Protein AF-0000000066282010 (afdb_homodimer)

Sequence (350 aa):
MRVPSIYNFPPFFTRQLNDNTWHSQKAAWQMWILLWCRENRQTSITINPELLESSLLHNSTIHRTLPLSVFREIVEDMVKQNLAEWTEKRNPKDVFWVYWRSISEWGNMILKWLSDMGREGSICTFYELQEQYKEVDCLDEVLLHKVLELLMKKGNIELMKGSSGKYSGFKVLKAMRVPSIYNFPPFFTRQLNDNTWHSQKAAWQMWILLWCRENRQTSITINPELLESSLLHNSTIHRTLPLSVFREIVEDMVKQNLAEWTEKRNPKDVFWVYWRSISEWGNMILKWLSDMGREGSICTFYELQEQYKEVDCLDEVLLHKVLELLMKKGNIELMKGSSGKYSGFKVLKA

Solvent-accessible surface area (backbone atoms only — not comparable to full-atom values): 19591 Å² total; per-residue (Å²): 133,90,74,60,70,38,76,60,33,66,70,72,49,47,88,52,82,50,65,70,47,28,52,37,49,41,53,52,49,50,53,48,50,36,51,52,26,54,78,66,54,44,38,62,50,65,71,50,79,70,45,52,74,31,75,86,36,21,37,76,91,75,70,45,54,44,51,67,72,59,50,48,54,45,49,53,51,32,34,76,69,66,41,27,42,66,73,51,91,58,85,83,70,40,40,30,37,45,44,68,59,48,56,66,56,54,35,52,50,50,52,50,49,39,57,75,69,63,40,65,65,35,77,46,38,56,66,56,48,34,70,73,41,65,89,52,52,53,50,50,71,68,58,43,49,53,25,50,48,53,36,30,75,71,62,45,33,43,81,31,64,42,97,85,68,44,75,46,29,31,34,31,44,73,129,133,92,74,61,69,38,75,60,33,64,70,72,49,46,88,54,83,50,65,71,47,29,52,36,48,42,52,52,50,50,52,46,52,37,49,53,24,54,77,67,52,44,39,63,50,64,70,51,81,71,43,52,74,31,76,86,36,22,37,76,90,76,69,44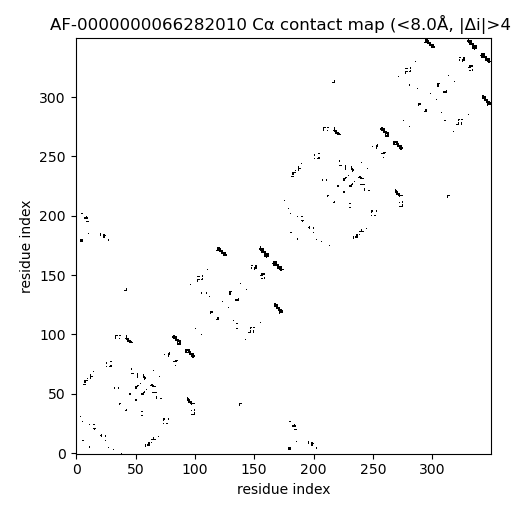,54,43,52,67,72,60,49,49,55,45,50,53,51,32,35,76,68,68,39,28,42,68,74,51,90,59,87,84,69,40,38,30,36,45,43,68,58,46,57,66,57,53,35,52,52,50,51,51,50,38,57,76,67,64,39,65,64,34,76,44,39,54,66,56,47,35,72,73,40,64,89,53,51,54,51,50,70,69,58,44,48,53,25,50,48,51,36,31,76,70,62,45,34,43,81,32,64,41,96,85,69,44,77,45,30,30,34,30,43,70,130

GO terms:
  GO:0000920 septum digestion after cytokinesis (P, IMP)
  GO:0005634 nucleus (C, HDA)
  GO:0005829 cytosol (C, HDA)
  GO:0043328 protein transport to vacuole involved in ubiquitin-dependent protein catabolic process via the multivesicular body sorting pathway (P, IMP)
  GO:0045324 late endosome to vacuole transport (P, IMP)

Foldseek 3Di:
DDDDPVLLPQCLQPQDPDPVVNVVSLVVLLVLVLVVCVVVVAFKDFQDPVVQVDVSAADPVNGGGRDSVSVVVSVVVCVVVVQKAQPDDDPPGGMITGPNDDLQRVLVVLLVVCVVVVQAQHKDWPVRSCVVPVSCVNDDPVSVVVSVVVCVVVPQWAFDADPVRHTGIIGGHDD/DDDDPVLLPQCLQPQDPDPVVNVVSLVVLLVLVLVVCVVVVAFKDFQDPVVQVDVSAADPVNGGGRDSVSVVVSVVVCVVVVQKAFPDDDPPGGMITGPNDDLQRVLVVLLVVCVVVVQAQHKDWPVRSCVVPVSCVNDDPVSVVVSVVVCVVVVQWAFDADPVRHTGIIGGHDD

Structure (mmCIF, N/CA/C/O backbone):
data_AF-0000000066282010-model_v1
#
loop_
_entity.id
_entity.type
_entity.pdbx_description
1 polymer 'Vacuolar protein-sorting-associated protein 25'
#
loop_
_atom_site.group_PDB
_atom_site.id
_atom_site.type_symbol
_atom_site.label_atom_id
_atom_site.label_alt_id
_atom_site.label_comp_id
_atom_site.label_asym_id
_atom_site.label_entity_id
_atom_site.label_seq_id
_atom_site.pdbx_PDB_ins_code
_atom_site.Cartn_x
_atom_site.Cartn_y
_atom_site.Cartn_z
_atom_site.occupancy
_atom_site.B_iso_or_equiv
_atom_site.auth_seq_id
_atom_site.auth_comp_id
_atom_site.auth_asym_id
_atom_site.auth_atom_id
_atom_site.pdbx_PDB_model_num
ATOM 1 N N . MET A 1 1 ? 5.125 -9.578 6.457 1 60.41 1 MET A N 1
ATOM 2 C CA . MET A 1 1 ? 4.629 -9.086 5.176 1 60.41 1 MET A CA 1
ATOM 3 C C . MET A 1 1 ? 3.783 -7.828 5.363 1 60.41 1 MET A C 1
ATOM 5 O O . MET A 1 1 ? 3.104 -7.68 6.383 1 60.41 1 MET A O 1
ATOM 9 N N . ARG A 1 2 ? 3.98 -6.781 4.465 1 79.31 2 ARG A N 1
ATOM 10 C CA . ARG A 1 2 ? 3.174 -5.57 4.586 1 79.31 2 ARG A CA 1
ATOM 11 C C . ARG A 1 2 ? 1.775 -5.785 4.016 1 79.31 2 ARG A C 1
ATOM 13 O O . ARG A 1 2 ? 1.622 -6.113 2.838 1 79.31 2 ARG A O 1
ATOM 20 N N . VAL A 1 3 ? 0.731 -5.887 4.793 1 90.25 3 VAL A N 1
ATOM 21 C CA . VAL A 1 3 ? -0.665 -6.113 4.434 1 90.25 3 VAL A CA 1
ATOM 22 C C . VAL A 1 3 ? -1.273 -4.824 3.887 1 90.25 3 VAL A C 1
ATOM 24 O O . VAL A 1 3 ? -1.156 -3.762 4.504 1 90.25 3 VAL A O 1
ATOM 27 N N . PRO A 1 4 ? -1.774 -4.969 2.697 1 93.06 4 PRO A N 1
ATOM 28 C CA . PRO A 1 4 ? -2.412 -3.768 2.156 1 93.06 4 PRO A CA 1
ATOM 29 C C . PRO A 1 4 ? -3.539 -3.248 3.045 1 93.06 4 PRO A C 1
ATOM 31 O O . PRO A 1 4 ? -4.23 -4.035 3.695 1 93.06 4 PRO A O 1
ATOM 34 N N . SER A 1 5 ? -3.734 -1.986 3 1 92.75 5 SER A N 1
ATOM 35 C CA . SER A 1 5 ? -4.711 -1.355 3.881 1 92.75 5 SER A CA 1
ATOM 36 C C . SER A 1 5 ? -6.121 -1.868 3.6 1 92.75 5 SER A C 1
ATOM 38 O O . SER A 1 5 ? -6.941 -1.972 4.512 1 92.75 5 SER A O 1
ATOM 40 N N . ILE A 1 6 ? -6.359 -2.146 2.371 1 96.62 6 ILE A N 1
ATOM 41 C CA . ILE A 1 6 ? -7.699 -2.574 1.973 1 96.62 6 ILE A CA 1
ATOM 42 C C . ILE A 1 6 ? -8.055 -3.877 2.684 1 96.62 6 ILE A C 1
ATOM 44 O O . ILE A 1 6 ? -9.234 -4.148 2.936 1 96.62 6 ILE A O 1
ATOM 48 N N . TYR A 1 7 ? -7.066 -4.691 3.049 1 96.56 7 TYR A N 1
ATOM 49 C CA . TYR A 1 7 ? -7.285 -5.961 3.732 1 96.56 7 TYR A CA 1
ATOM 50 C C . TYR A 1 7 ? -7.809 -5.734 5.145 1 96.56 7 TYR A C 1
ATOM 52 O O . TYR A 1 7 ? -8.352 -6.652 5.766 1 96.56 7 TYR A O 1
ATOM 60 N N . ASN A 1 8 ? -7.715 -4.531 5.66 1 95.06 8 ASN A N 1
ATOM 61 C CA . ASN A 1 8 ? -8.234 -4.191 6.98 1 95.06 8 ASN A CA 1
ATOM 62 C C . ASN A 1 8 ? -9.578 -3.475 6.883 1 95.06 8 ASN A C 1
ATOM 64 O O . ASN A 1 8 ? -10.047 -2.885 7.863 1 95.06 8 ASN A O 1
ATOM 68 N N . PHE A 1 9 ? -10.164 -3.488 5.734 1 97.5 9 PHE A N 1
ATOM 69 C CA . PHE A 1 9 ? -11.445 -2.844 5.484 1 97.5 9 PHE A CA 1
ATOM 70 C C . PHE A 1 9 ? -12.547 -3.883 5.297 1 97.5 9 PHE A C 1
ATOM 72 O O . PHE A 1 9 ? -12.664 -4.48 4.227 1 97.5 9 PHE A O 1
ATOM 79 N N . PRO A 1 10 ? -13.445 -4.074 6.242 1 97.56 10 PRO A N 1
ATOM 80 C CA . PRO A 1 10 ? -14.391 -5.195 6.316 1 97.56 10 PRO A CA 1
ATOM 81 C C . PRO A 1 10 ? -15.211 -5.355 5.039 1 97.56 10 PRO A C 1
ATOM 83 O O . PRO A 1 10 ? -15.398 -6.477 4.559 1 97.56 10 PRO A O 1
ATOM 86 N N . PRO A 1 11 ? -15.641 -4.301 4.395 1 97.44 11 PRO A N 1
ATOM 87 C CA . PRO A 1 11 ? -16.438 -4.477 3.178 1 97.44 11 PRO A CA 1
ATOM 88 C C . PRO A 1 11 ? -15.672 -5.199 2.072 1 97.44 11 PRO A C 1
ATOM 90 O O . PRO A 1 11 ? -16.281 -5.738 1.144 1 97.44 11 PRO A O 1
ATOM 93 N N . PHE A 1 12 ? -14.344 -5.211 2.174 1 98.25 12 PHE A N 1
ATOM 94 C CA . PHE A 1 12 ? -13.492 -5.871 1.195 1 98.25 12 PHE A CA 1
ATOM 95 C C . PHE A 1 12 ? -13.758 -7.371 1.162 1 98.25 12 PHE A C 1
ATOM 97 O O . PHE A 1 12 ? -13.484 -8.031 0.158 1 98.25 12 PHE A O 1
ATOM 104 N N . PHE A 1 13 ? -14.406 -7.938 2.205 1 98.38 13 PHE A N 1
ATOM 105 C CA . PHE A 1 13 ? -14.617 -9.375 2.348 1 98.38 13 PHE A CA 1
ATOM 106 C C . PHE A 1 13 ? -16.047 -9.75 1.953 1 98.38 13 PHE A C 1
ATOM 108 O O . PHE A 1 13 ? -16.438 -10.914 2.08 1 98.38 13 PHE A O 1
ATOM 115 N N . THR A 1 14 ? -16.766 -8.781 1.497 1 97.12 14 THR A N 1
ATOM 116 C CA . THR A 1 14 ? -18.125 -8.992 1.031 1 97.12 14 THR A CA 1
ATOM 117 C C . THR A 1 14 ? -18.219 -8.758 -0.473 1 97.12 14 THR A C 1
ATOM 119 O O . THR A 1 14 ? -17.828 -7.707 -0.972 1 97.12 14 THR A O 1
ATOM 122 N N . ARG A 1 15 ? -18.734 -9.719 -1.134 1 98.06 15 ARG A N 1
ATOM 123 C CA . ARG A 1 15 ? -18.891 -9.562 -2.576 1 98.06 15 ARG A CA 1
ATOM 124 C C . ARG A 1 15 ? -19.781 -8.375 -2.906 1 98.06 15 ARG A C 1
ATOM 126 O O . ARG A 1 15 ? -20.953 -8.344 -2.5 1 98.06 15 ARG A O 1
ATOM 133 N N . GLN A 1 16 ? -19.219 -7.52 -3.707 1 96.88 16 GLN A N 1
ATOM 134 C CA . GLN A 1 16 ? -19.969 -6.312 -4.039 1 96.88 16 GLN A CA 1
ATOM 135 C C . GLN A 1 16 ? -20.922 -6.555 -5.215 1 96.88 16 GLN A C 1
ATOM 137 O O . GLN A 1 16 ? -20.562 -7.242 -6.172 1 96.88 16 GLN A O 1
ATOM 142 N N . LEU A 1 17 ? -22.047 -5.973 -5.129 1 96.44 17 LEU A N 1
ATOM 143 C CA . LEU A 1 17 ? -23.094 -6.246 -6.109 1 96.44 17 LEU A CA 1
ATOM 144 C C . LEU A 1 17 ? -22.953 -5.324 -7.316 1 96.44 17 LEU A C 1
ATOM 146 O O . LEU A 1 17 ? -23.344 -5.695 -8.43 1 96.44 17 LEU A O 1
ATOM 150 N N . ASN A 1 18 ? -22.5 -4.086 -7.035 1 95.25 18 ASN A N 1
ATOM 151 C CA . ASN A 1 18 ? -22.234 -3.16 -8.133 1 95.25 18 ASN A CA 1
ATOM 152 C C . ASN A 1 18 ? -21.094 -3.635 -9.016 1 95.25 18 ASN A C 1
ATOM 154 O O . ASN A 1 18 ? -20 -3.936 -8.516 1 95.25 18 ASN A O 1
ATOM 158 N N . ASP A 1 19 ? -21.359 -3.699 -10.312 1 95.62 19 ASP A N 1
ATOM 159 C CA . ASP A 1 19 ? -20.391 -4.277 -11.234 1 95.62 19 ASP A CA 1
ATOM 160 C C . ASP A 1 19 ? -19.062 -3.523 -11.18 1 95.62 19 ASP A C 1
ATOM 162 O O . ASP A 1 19 ? -17.984 -4.137 -11.188 1 95.62 19 ASP A O 1
ATOM 166 N N . ASN A 1 20 ? -19.172 -2.285 -11.156 1 94.56 20 ASN A N 1
ATOM 167 C CA . ASN A 1 20 ? -17.953 -1.483 -11.109 1 94.56 20 ASN A CA 1
ATOM 168 C C . ASN A 1 20 ? -17.172 -1.716 -9.82 1 94.56 20 ASN A C 1
ATOM 170 O O . ASN A 1 20 ? -15.945 -1.84 -9.836 1 94.56 20 ASN A O 1
ATOM 174 N N . THR A 1 21 ? -17.859 -1.807 -8.711 1 96.12 21 THR A N 1
ATOM 175 C CA . THR A 1 21 ? -17.219 -2.064 -7.43 1 96.12 21 THR A CA 1
ATOM 176 C C . THR A 1 21 ? -16.641 -3.477 -7.383 1 96.12 21 THR A C 1
ATOM 178 O O . THR A 1 21 ? -15.555 -3.689 -6.852 1 96.12 21 THR A O 1
ATOM 181 N N . TRP A 1 22 ? -17.422 -4.379 -7.977 1 97.56 22 TRP A N 1
ATOM 182 C CA . TRP A 1 22 ? -16.953 -5.762 -8.031 1 97.56 22 TRP A CA 1
ATOM 183 C C . TRP A 1 22 ? -15.672 -5.875 -8.852 1 97.56 22 TRP A C 1
ATOM 185 O O . TRP A 1 22 ? -14.75 -6.602 -8.477 1 97.56 22 TRP A O 1
ATOM 195 N N . HIS A 1 23 ? -15.625 -5.176 -9.891 1 96.94 23 HIS A N 1
ATOM 196 C CA . HIS A 1 23 ? -14.414 -5.156 -10.703 1 96.94 23 HIS A CA 1
ATOM 197 C C . HIS A 1 23 ? -13.211 -4.664 -9.906 1 96.94 23 HIS A C 1
ATOM 199 O O . HIS A 1 23 ? -12.156 -5.301 -9.914 1 96.94 23 HIS A O 1
ATOM 205 N N . SER A 1 24 ? -13.391 -3.568 -9.164 1 96 24 SER A N 1
ATOM 206 C CA . SER A 1 24 ? -12.312 -3.023 -8.336 1 96 24 SER A CA 1
ATOM 207 C C . SER A 1 24 ? -11.945 -3.98 -7.211 1 96 24 SER A C 1
ATOM 209 O O . SER A 1 24 ? -10.766 -4.121 -6.871 1 96 24 SER A O 1
ATOM 211 N N . GLN A 1 25 ? -12.945 -4.586 -6.645 1 97.88 25 GLN A N 1
ATOM 212 C CA . GLN A 1 25 ? -12.727 -5.555 -5.578 1 97.88 25 GLN A CA 1
ATOM 213 C C . GLN A 1 25 ? -11.898 -6.738 -6.078 1 97.88 25 GLN A C 1
ATOM 215 O O . GLN A 1 25 ? -10.922 -7.133 -5.445 1 97.88 25 GLN A O 1
ATOM 220 N N . LYS A 1 26 ? -12.25 -7.27 -7.199 1 98.38 26 LYS A N 1
ATOM 221 C CA . LYS A 1 26 ? -11.516 -8.383 -7.781 1 98.38 26 LYS A CA 1
ATOM 222 C C . LYS A 1 26 ? -10.055 -8.016 -8.023 1 98.38 26 LYS A C 1
ATOM 224 O O . LYS A 1 26 ? -9.148 -8.773 -7.672 1 98.38 26 LYS A O 1
ATOM 229 N N . ALA A 1 27 ? -9.93 -6.883 -8.586 1 97.44 27 ALA A N 1
ATOM 230 C CA . ALA A 1 27 ? -8.578 -6.438 -8.891 1 97.44 27 ALA A CA 1
ATOM 231 C C . ALA A 1 27 ? -7.719 -6.359 -7.633 1 97.44 27 ALA A C 1
ATOM 233 O O . ALA A 1 27 ? -6.562 -6.785 -7.633 1 97.44 27 ALA A O 1
ATOM 234 N N . ALA A 1 28 ? -8.273 -5.832 -6.598 1 97.31 28 ALA A N 1
ATOM 235 C CA . ALA A 1 28 ? -7.543 -5.703 -5.336 1 97.31 28 ALA A CA 1
ATOM 236 C C . ALA A 1 28 ? -7.23 -7.074 -4.742 1 97.31 28 ALA A C 1
ATOM 238 O O . ALA A 1 28 ? -6.125 -7.305 -4.246 1 97.31 28 ALA A O 1
ATOM 239 N N . TRP A 1 29 ? -8.133 -7.992 -4.766 1 98.56 29 TRP A N 1
ATOM 240 C CA . TRP A 1 29 ? -7.914 -9.352 -4.273 1 98.56 29 TRP A CA 1
ATOM 241 C C . TRP A 1 29 ? -6.84 -10.055 -5.094 1 98.56 29 TRP A C 1
ATOM 243 O O . TRP A 1 29 ? -6.008 -10.789 -4.543 1 98.56 29 TRP A O 1
ATOM 253 N N . GLN A 1 30 ? -6.961 -9.852 -6.379 1 98.56 30 GLN A N 1
ATOM 254 C CA . GLN A 1 30 ? -5.953 -10.461 -7.238 1 98.56 30 GLN A CA 1
ATOM 255 C C . GLN A 1 30 ? -4.551 -9.992 -6.859 1 98.56 30 GLN A C 1
ATOM 257 O O . GLN A 1 30 ? -3.623 -10.797 -6.773 1 98.56 30 GLN A O 1
ATOM 262 N N . MET A 1 31 ? -4.445 -8.703 -6.633 1 97.44 31 MET A N 1
ATOM 263 C CA . MET A 1 31 ? -3.16 -8.156 -6.203 1 97.44 31 MET A CA 1
ATOM 264 C C . MET A 1 31 ? -2.721 -8.773 -4.883 1 97.44 31 MET A C 1
ATOM 266 O O . MET A 1 31 ? -1.557 -9.148 -4.723 1 97.44 31 MET A O 1
ATOM 270 N N . TRP A 1 32 ? -3.594 -8.898 -4.02 1 97.69 32 TRP A N 1
ATOM 271 C CA . TRP A 1 32 ? -3.299 -9.492 -2.723 1 97.69 32 TRP A CA 1
ATOM 272 C C . TRP A 1 32 ? -2.873 -10.953 -2.877 1 97.69 32 TRP A C 1
ATOM 274 O O . TRP A 1 32 ? -1.884 -11.383 -2.279 1 97.69 32 TRP A O 1
ATOM 284 N N . ILE A 1 33 ? -3.57 -11.719 -3.662 1 98.62 33 ILE A N 1
ATOM 285 C CA . ILE A 1 33 ? -3.277 -13.125 -3.885 1 98.62 33 ILE A CA 1
ATOM 286 C C . ILE A 1 33 ? -1.865 -13.281 -4.445 1 98.62 33 ILE A C 1
ATOM 288 O O . ILE A 1 33 ? -1.082 -14.094 -3.963 1 98.62 33 ILE A O 1
ATOM 292 N N . LEU A 1 34 ? -1.573 -12.469 -5.434 1 98.25 34 LEU A N 1
ATOM 293 C CA . LEU A 1 34 ? -0.249 -12.531 -6.043 1 98.25 34 LEU A CA 1
ATOM 294 C C . LEU A 1 34 ? 0.834 -12.188 -5.023 1 98.25 34 LEU A C 1
ATOM 296 O O . LEU A 1 34 ? 1.84 -12.891 -4.922 1 98.25 34 LEU A O 1
ATOM 300 N N . LEU A 1 35 ? 0.604 -11.156 -4.281 1 97.44 35 LEU A N 1
ATOM 301 C CA . LEU A 1 35 ? 1.574 -10.711 -3.285 1 97.44 35 LEU A CA 1
ATOM 302 C C . LEU A 1 35 ? 1.761 -11.773 -2.203 1 97.44 35 LEU A C 1
ATOM 304 O O . LEU A 1 35 ? 2.893 -12.109 -1.85 1 97.44 35 LEU A O 1
ATOM 308 N N . TRP A 1 36 ? 0.683 -12.25 -1.688 1 98 36 TRP A N 1
ATOM 309 C CA . TRP A 1 36 ? 0.706 -13.25 -0.626 1 98 36 TRP A CA 1
ATOM 310 C C . TRP A 1 36 ? 1.452 -14.5 -1.072 1 98 36 TRP A C 1
ATOM 312 O O . TRP A 1 36 ? 2.299 -15.023 -0.34 1 98 36 TRP A O 1
ATOM 322 N N . CYS A 1 37 ? 1.138 -14.953 -2.24 1 98.38 37 CYS A N 1
ATOM 323 C CA . CYS A 1 37 ? 1.781 -16.156 -2.758 1 98.38 37 CYS A CA 1
ATOM 324 C C . CYS A 1 37 ? 3.275 -15.93 -2.957 1 98.38 37 CYS A C 1
ATOM 326 O O . CYS A 1 37 ? 4.082 -16.812 -2.674 1 98.38 37 CYS A O 1
ATOM 328 N N . ARG A 1 38 ? 3.57 -14.82 -3.461 1 97.69 38 ARG A N 1
ATOM 329 C CA . ARG A 1 38 ? 4.984 -14.508 -3.658 1 97.69 38 ARG A CA 1
ATOM 330 C C . ARG A 1 38 ? 5.734 -14.516 -2.33 1 97.69 38 ARG A C 1
ATOM 332 O O . ARG A 1 38 ? 6.785 -15.148 -2.207 1 97.69 38 ARG A O 1
ATOM 339 N N . GLU A 1 39 ? 5.195 -13.875 -1.373 1 97.12 39 GLU A N 1
ATOM 340 C CA . GLU A 1 39 ? 5.848 -13.742 -0.073 1 97.12 39 GLU A CA 1
ATOM 341 C C . GLU A 1 39 ? 5.953 -15.094 0.627 1 97.12 39 GLU A C 1
ATOM 343 O O . GLU A 1 39 ? 6.902 -15.344 1.373 1 97.12 39 GLU A O 1
ATOM 348 N N . ASN A 1 40 ? 5.004 -15.93 0.366 1 97.19 40 ASN A N 1
ATOM 349 C CA . ASN A 1 40 ? 5.008 -17.25 0.985 1 97.19 40 ASN A CA 1
ATOM 350 C C . ASN A 1 40 ? 5.609 -18.312 0.058 1 97.19 40 ASN A C 1
ATOM 352 O O . ASN A 1 40 ? 5.598 -19.5 0.375 1 97.19 40 ASN A O 1
ATOM 356 N N . ARG A 1 41 ? 6.012 -17.875 -1.11 1 97.25 41 ARG A N 1
ATOM 357 C CA . ARG A 1 41 ? 6.609 -18.734 -2.131 1 97.25 41 ARG A CA 1
ATOM 358 C C . ARG A 1 41 ? 5.684 -19.891 -2.484 1 97.25 41 ARG A C 1
ATOM 360 O O . ARG A 1 41 ? 6.113 -21.047 -2.518 1 97.25 41 ARG A O 1
ATOM 367 N N . GLN A 1 42 ? 4.441 -19.547 -2.645 1 97.62 42 GLN A N 1
ATOM 368 C CA . GLN A 1 42 ? 3.443 -20.531 -3.053 1 97.62 42 GLN A CA 1
ATOM 369 C C . GLN A 1 42 ? 3.113 -20.406 -4.535 1 97.62 42 GLN A C 1
ATOM 371 O O . GLN A 1 42 ? 2.727 -19.328 -4.996 1 97.62 42 GLN A O 1
ATOM 376 N N . THR A 1 43 ? 3.238 -21.516 -5.289 1 98.25 43 THR A N 1
ATOM 377 C CA . THR A 1 43 ? 2.965 -21.453 -6.719 1 98.25 43 THR A CA 1
ATOM 378 C C . THR A 1 43 ? 1.649 -22.141 -7.055 1 98.25 43 THR A C 1
ATOM 380 O O . THR A 1 43 ? 1.144 -22.031 -8.172 1 98.25 43 THR A O 1
ATOM 383 N N . SER A 1 44 ? 1.086 -22.859 -6.086 1 97.56 44 SER A N 1
ATOM 384 C CA . SER A 1 44 ? -0.206 -23.516 -6.254 1 97.56 44 SER A CA 1
ATOM 385 C C . SER A 1 44 ? -1.062 -23.375 -4.996 1 97.56 44 SER A C 1
ATOM 387 O O . SER A 1 44 ? -0.538 -23.359 -3.881 1 97.56 44 SER A O 1
ATOM 389 N N . ILE A 1 45 ? -2.34 -23.281 -5.207 1 97.94 45 ILE A N 1
ATOM 390 C CA . ILE A 1 45 ? -3.287 -23.203 -4.102 1 97.94 45 ILE A CA 1
ATOM 391 C C . ILE A 1 45 ? -4.414 -24.203 -4.316 1 97.94 45 ILE A C 1
ATOM 393 O O . ILE A 1 45 ? -4.906 -24.375 -5.434 1 97.94 45 ILE A O 1
ATOM 397 N N . THR A 1 46 ? -4.77 -24.891 -3.277 1 97 46 THR A N 1
ATOM 398 C CA . THR A 1 46 ? -5.934 -25.781 -3.271 1 97 46 THR A CA 1
ATOM 399 C C . THR A 1 46 ? -7.117 -25.094 -2.586 1 97 46 THR A C 1
ATOM 401 O O . THR A 1 46 ? -7.012 -24.656 -1.438 1 97 46 THR A O 1
ATOM 404 N N . ILE A 1 47 ? -8.234 -25.047 -3.352 1 97.5 47 ILE A N 1
ATOM 405 C CA . ILE A 1 47 ? -9.438 -24.453 -2.779 1 97.5 47 ILE A CA 1
ATOM 406 C C . ILE A 1 47 ? -10.18 -25.516 -1.956 1 97.5 47 ILE A C 1
ATOM 408 O O . ILE A 1 47 ? -10.883 -26.359 -2.51 1 97.5 47 ILE A O 1
ATOM 412 N N . ASN A 1 48 ? -10.047 -25.422 -0.653 1 96.62 48 ASN A N 1
ATOM 413 C CA . ASN A 1 48 ? -10.695 -26.312 0.297 1 96.62 48 ASN A CA 1
ATOM 414 C C . ASN A 1 48 ? -10.984 -25.609 1.621 1 96.62 48 ASN A C 1
ATOM 416 O O . ASN A 1 48 ? -10.609 -24.453 1.814 1 96.62 48 ASN A O 1
ATOM 420 N N . PRO A 1 49 ? -11.703 -26.172 2.525 1 97.19 49 PRO A N 1
ATOM 421 C CA . PRO A 1 49 ? -12.109 -25.516 3.777 1 97.19 49 PRO A CA 1
ATOM 422 C C . PRO A 1 49 ? -10.922 -25.062 4.617 1 97.19 49 PRO A C 1
ATOM 424 O O . PRO A 1 49 ? -11.023 -24.062 5.348 1 97.19 49 PRO A O 1
ATOM 427 N N . GLU A 1 50 ? -9.789 -25.672 4.496 1 97.19 50 GLU A N 1
ATOM 428 C CA . GLU A 1 50 ? -8.602 -25.297 5.258 1 97.19 50 GLU A CA 1
ATOM 429 C C . GLU A 1 50 ? -8.102 -23.906 4.852 1 97.19 50 GLU A C 1
ATOM 431 O O . GLU A 1 50 ? -7.484 -23.203 5.652 1 97.19 50 GLU A O 1
ATOM 436 N N . LEU A 1 51 ? -8.383 -23.562 3.658 1 97.81 51 LEU A N 1
ATOM 437 C CA . LEU A 1 51 ? -7.961 -22.281 3.125 1 97.81 51 LEU A CA 1
ATOM 438 C C . LEU A 1 51 ? -8.625 -21.125 3.885 1 97.81 51 LEU A C 1
ATOM 440 O O . LEU A 1 51 ? -8.047 -20.047 4.012 1 97.81 51 LEU A O 1
ATOM 444 N N . LEU A 1 52 ? -9.789 -21.391 4.438 1 98.06 52 LEU A N 1
ATOM 445 C CA . LEU A 1 52 ? -10.562 -20.375 5.148 1 98.06 52 LEU A CA 1
ATOM 446 C C . LEU A 1 52 ? -9.844 -19.938 6.414 1 98.06 52 LEU A C 1
ATOM 448 O O . LEU A 1 52 ? -10.133 -18.859 6.953 1 98.06 52 LEU A O 1
ATOM 452 N N . GLU A 1 53 ? -8.906 -20.734 6.844 1 96.81 53 GLU A N 1
ATOM 453 C CA . GLU A 1 53 ? -8.18 -20.422 8.07 1 96.81 53 GLU A CA 1
ATOM 454 C C . GLU A 1 53 ? -6.836 -19.766 7.766 1 96.81 53 GLU A C 1
ATOM 456 O O . GLU A 1 53 ? -6.145 -19.312 8.68 1 96.81 53 GLU A O 1
ATOM 461 N N . SER A 1 54 ? -6.496 -19.703 6.496 1 97.69 54 SER A N 1
ATOM 462 C CA . SER A 1 54 ? -5.223 -19.109 6.113 1 97.69 54 SER A CA 1
ATOM 463 C C . SER A 1 54 ? -5.285 -17.594 6.156 1 97.69 54 SER A C 1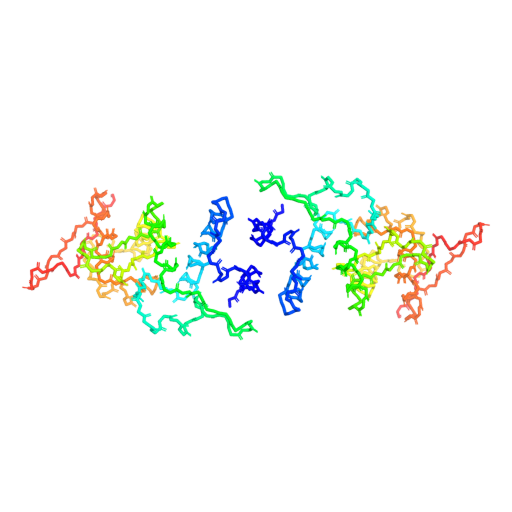
ATOM 465 O O . SER A 1 54 ? -6.367 -17.016 6.059 1 97.69 54 SER A O 1
ATOM 467 N N . SER A 1 55 ? -4.121 -16.922 6.266 1 97.62 55 SER A N 1
ATOM 468 C CA . SER A 1 55 ? -4.047 -15.469 6.266 1 97.62 55 SER A CA 1
ATOM 469 C C . SER A 1 55 ? -4.363 -14.898 4.891 1 97.62 55 SER A C 1
ATOM 471 O O . SER A 1 55 ? -4.543 -13.688 4.738 1 97.62 55 SER A O 1
ATOM 473 N N . LEU A 1 56 ? -4.445 -15.773 3.934 1 98.12 56 LEU A N 1
ATOM 474 C CA . LEU A 1 56 ? -4.816 -15.32 2.598 1 98.12 56 LEU A CA 1
ATOM 475 C C . LEU A 1 56 ? -6.266 -14.852 2.568 1 98.12 56 LEU A C 1
ATOM 477 O O . LEU A 1 56 ? -6.562 -13.773 2.045 1 98.12 56 LEU A O 1
ATOM 481 N N . LEU A 1 57 ? -7.137 -15.641 3.238 1 98.69 57 LEU A N 1
ATOM 482 C CA . LEU A 1 57 ? -8.562 -15.359 3.125 1 98.69 57 LEU A CA 1
ATOM 483 C C . LEU A 1 57 ? -9.117 -14.836 4.445 1 98.69 57 LEU A C 1
ATOM 485 O O . LEU A 1 57 ? -10.203 -14.258 4.48 1 98.69 57 LEU A O 1
ATOM 489 N N . HIS A 1 58 ? -8.375 -15.133 5.516 1 98.38 58 HIS A N 1
ATOM 490 C CA . HIS A 1 58 ? -8.859 -14.766 6.844 1 98.38 58 HIS A CA 1
ATOM 491 C C . HIS A 1 58 ? -7.992 -13.68 7.465 1 98.38 58 HIS A C 1
ATOM 493 O O . HIS A 1 58 ? -6.781 -13.852 7.617 1 98.38 58 HIS A O 1
ATOM 499 N N . ASN A 1 59 ? -8.633 -12.57 7.75 1 97.31 59 ASN A N 1
ATOM 500 C CA . ASN A 1 59 ? -7.973 -11.508 8.508 1 97.31 59 ASN A CA 1
ATOM 501 C C . ASN A 1 59 ? -8.367 -11.547 9.977 1 97.31 59 ASN A C 1
ATOM 503 O O . ASN A 1 59 ? -9.477 -11.148 10.336 1 97.31 59 ASN A O 1
ATOM 507 N N . SER A 1 60 ? -7.5 -11.961 10.797 1 95.75 60 SER A N 1
ATOM 508 C CA . SER A 1 60 ? -7.785 -12.148 12.219 1 95.75 60 SER A CA 1
ATOM 509 C C . SER A 1 60 ? -7.918 -10.812 12.938 1 95.75 60 SER A C 1
ATOM 511 O O . SER A 1 60 ? -8.578 -10.719 13.977 1 95.75 60 SER A O 1
ATOM 513 N N . THR A 1 61 ? -7.281 -9.789 12.406 1 93.56 61 THR A N 1
ATOM 514 C CA . THR A 1 61 ? -7.32 -8.469 13.023 1 93.56 61 THR A CA 1
ATOM 515 C C . THR A 1 61 ? -8.742 -7.914 13.023 1 93.56 61 THR A C 1
ATOM 517 O O . THR A 1 61 ? -9.195 -7.363 14.031 1 93.56 61 THR A O 1
ATOM 520 N N . ILE A 1 62 ? -9.438 -8.133 11.883 1 95.31 62 ILE A N 1
ATOM 521 C CA . ILE A 1 62 ? -10.773 -7.566 11.766 1 95.31 62 ILE A CA 1
ATOM 522 C C . ILE A 1 62 ? -11.805 -8.695 11.781 1 95.31 62 ILE A C 1
ATOM 524 O O . ILE A 1 62 ? -13.008 -8.445 11.617 1 95.31 62 ILE A O 1
ATOM 528 N N . HIS A 1 63 ? -11.383 -9.922 11.953 1 95.81 63 HIS A N 1
ATOM 529 C CA . HIS A 1 63 ? -12.227 -11.102 12.086 1 95.81 63 HIS A CA 1
ATOM 530 C C . HIS A 1 63 ? -13.141 -11.273 10.875 1 95.81 63 HIS A C 1
ATOM 532 O O . HIS A 1 63 ? -14.352 -11.438 11.031 1 95.81 63 HIS A O 1
ATOM 538 N N . ARG A 1 64 ? -12.547 -11.164 9.719 1 97.56 64 ARG A N 1
ATOM 539 C CA . ARG A 1 64 ? -13.281 -11.359 8.477 1 97.56 64 ARG A CA 1
ATOM 540 C C . ARG A 1 64 ? -12.641 -12.461 7.633 1 97.56 64 ARG A C 1
ATOM 542 O O . ARG A 1 64 ? -11.422 -12.656 7.676 1 97.56 64 ARG A O 1
ATOM 549 N N . THR A 1 65 ? -13.508 -13.195 6.902 1 98.62 65 THR A N 1
ATOM 550 C CA . THR A 1 65 ? -13.062 -14.258 6.008 1 98.62 65 THR A CA 1
ATOM 551 C C . THR A 1 65 ? -13.797 -14.18 4.672 1 98.62 65 THR A C 1
ATOM 553 O O . THR A 1 65 ? -15.016 -14.016 4.641 1 98.62 65 THR A O 1
ATOM 556 N N . LEU A 1 66 ? -13.047 -14.203 3.617 1 98.75 66 LEU A N 1
ATOM 557 C CA . LEU A 1 66 ? -13.664 -14.25 2.297 1 98.75 66 LEU A CA 1
ATOM 558 C C . LEU A 1 66 ? -14.266 -15.625 2.027 1 98.75 66 LEU A C 1
ATOM 560 O O . LEU A 1 66 ? -13.586 -16.641 2.162 1 98.75 66 LEU A O 1
ATOM 564 N N . PRO A 1 67 ? -15.5 -15.742 1.654 1 98.62 67 PRO A N 1
ATOM 565 C CA . PRO A 1 67 ? -16.094 -17.047 1.342 1 98.62 67 PRO A CA 1
ATOM 566 C C . PRO A 1 67 ? -15.422 -17.734 0.151 1 98.62 67 PRO A C 1
ATOM 568 O O . PRO A 1 67 ? -15.008 -17.062 -0.8 1 98.62 67 PRO A O 1
ATOM 571 N N . LEU A 1 68 ? -15.422 -19.078 0.149 1 98.12 68 LEU A N 1
ATOM 572 C CA . LEU A 1 68 ? -14.766 -19.844 -0.907 1 98.12 68 LEU A CA 1
ATOM 573 C C . LEU A 1 68 ? -15.445 -19.609 -2.252 1 98.12 68 LEU A C 1
ATOM 575 O O . LEU A 1 68 ? -14.781 -19.609 -3.293 1 98.12 68 LEU A O 1
ATOM 579 N N . SER A 1 69 ? -16.75 -19.453 -2.184 1 97.81 69 SER A N 1
ATOM 580 C CA . SER A 1 69 ? -17.484 -19.219 -3.424 1 97.81 69 SER A CA 1
ATOM 581 C C . SER A 1 69 ? -17.047 -17.922 -4.094 1 97.81 69 SER A C 1
ATOM 583 O O . SER A 1 69 ? -16.891 -17.875 -5.316 1 97.81 69 SER A O 1
ATOM 585 N N . VAL A 1 70 ? -16.828 -16.859 -3.352 1 98.56 70 VAL A N 1
ATOM 586 C CA . VAL A 1 70 ? -16.391 -15.57 -3.873 1 98.56 70 VAL A CA 1
ATOM 587 C C . VAL A 1 70 ? -14.938 -15.672 -4.336 1 98.56 70 VAL A C 1
ATOM 589 O O . VAL A 1 70 ? -14.586 -15.172 -5.406 1 98.56 70 VAL A O 1
ATOM 592 N N . PHE A 1 71 ? -14.148 -16.438 -3.555 1 98.69 71 PHE A N 1
ATOM 593 C CA . PHE A 1 71 ? -12.758 -16.672 -3.902 1 98.69 71 PHE A CA 1
ATOM 594 C C . PHE A 1 71 ? -12.641 -17.344 -5.266 1 98.69 71 PHE A C 1
ATOM 596 O O . PHE A 1 71 ? -11.82 -16.953 -6.094 1 98.69 71 PHE A O 1
ATOM 603 N N . ARG A 1 72 ? -13.461 -18.25 -5.48 1 97.88 72 ARG A N 1
ATOM 604 C CA . ARG A 1 72 ? -13.461 -18.969 -6.746 1 97.88 72 ARG A CA 1
ATOM 605 C C . ARG A 1 72 ? -13.758 -18.047 -7.914 1 97.88 72 ARG A C 1
ATOM 607 O O . ARG A 1 72 ? -13.164 -18.172 -8.984 1 97.88 72 ARG A O 1
ATOM 614 N N . GLU A 1 73 ? -14.695 -17.156 -7.711 1 98.19 73 GLU A N 1
ATOM 615 C CA . GLU A 1 73 ? -14.992 -16.172 -8.758 1 98.19 73 GLU A CA 1
ATOM 616 C C . GLU A 1 73 ? -13.773 -15.328 -9.086 1 98.19 73 GLU A C 1
ATOM 618 O O . GLU A 1 73 ? -13.516 -15.023 -10.25 1 98.19 73 GLU A O 1
ATOM 623 N N . ILE A 1 74 ? -13.047 -14.953 -8.086 1 98.75 74 ILE A N 1
ATOM 624 C CA . ILE A 1 74 ? -11.844 -14.141 -8.25 1 98.75 74 ILE A CA 1
ATOM 625 C C . ILE A 1 74 ? -10.789 -14.93 -9.008 1 98.75 74 ILE A C 1
ATOM 627 O O . ILE A 1 74 ? -10.172 -14.414 -9.945 1 98.75 74 ILE A O 1
ATOM 631 N N . VAL A 1 75 ? -10.656 -16.203 -8.68 1 98.5 75 VAL A N 1
ATOM 632 C CA . VAL A 1 75 ? -9.672 -17.062 -9.32 1 98.5 75 VAL A CA 1
ATOM 633 C C . VAL A 1 75 ? -10.039 -17.266 -10.789 1 98.5 75 VAL A C 1
ATOM 635 O O . VAL A 1 75 ? -9.172 -17.234 -11.664 1 98.5 75 VAL A O 1
ATOM 638 N N . GLU A 1 76 ? -11.305 -17.422 -11.062 1 97.88 76 GLU A N 1
ATOM 639 C CA . GLU A 1 76 ? -11.758 -17.547 -12.445 1 97.88 76 GLU A CA 1
ATOM 640 C C . GLU A 1 76 ? -11.344 -16.344 -13.273 1 97.88 76 GLU A C 1
ATOM 642 O O . GLU A 1 76 ? -10.891 -16.484 -14.414 1 97.88 76 GLU A O 1
ATOM 647 N N . ASP A 1 77 ? -11.492 -15.211 -12.703 1 98.56 77 ASP A N 1
ATOM 648 C CA . ASP A 1 77 ? -11.094 -13.984 -13.391 1 98.56 77 ASP A CA 1
ATOM 649 C C . ASP A 1 77 ? -9.578 -13.938 -13.594 1 98.56 77 ASP A C 1
ATOM 651 O O . ASP A 1 77 ? -9.102 -13.492 -14.641 1 98.56 77 ASP A O 1
ATOM 655 N N . MET A 1 78 ? -8.812 -14.352 -12.617 1 98.75 78 MET A N 1
ATOM 656 C CA . MET A 1 78 ? -7.355 -14.43 -12.734 1 98.75 78 MET A CA 1
ATOM 657 C C . MET A 1 78 ? -6.949 -15.336 -13.891 1 98.75 78 MET A C 1
ATOM 659 O O . MET A 1 78 ? -6.012 -15.023 -14.625 1 98.75 78 MET A O 1
ATOM 663 N N . VAL A 1 79 ? -7.641 -16.406 -14.023 1 98.19 79 VAL A N 1
ATOM 664 C CA . VAL A 1 79 ? -7.355 -17.359 -15.094 1 98.19 79 VAL A CA 1
ATOM 665 C C . VAL A 1 79 ? -7.613 -16.703 -16.453 1 98.19 79 VAL A C 1
ATOM 667 O O . VAL A 1 79 ? -6.797 -16.812 -17.359 1 98.19 79 VAL A O 1
ATOM 670 N N . LYS A 1 80 ? -8.703 -16 -16.547 1 98.19 80 LYS A N 1
ATOM 671 C CA . LYS A 1 80 ? -9.031 -15.297 -17.781 1 98.19 80 LYS A CA 1
ATOM 672 C C . LYS A 1 80 ? -7.953 -14.273 -18.125 1 98.19 80 LYS A C 1
ATOM 674 O O . LYS A 1 80 ? -7.691 -14.023 -19.297 1 98.19 80 LYS A O 1
ATOM 679 N N . GLN A 1 81 ? -7.301 -13.773 -17.109 1 98.19 81 GLN A N 1
ATOM 680 C CA . GLN A 1 81 ? -6.305 -12.727 -17.297 1 98.19 81 GLN A CA 1
ATOM 681 C C . GLN A 1 81 ? -4.898 -13.312 -17.391 1 98.19 81 GLN A C 1
ATOM 683 O O . GLN A 1 81 ? -3.91 -12.578 -17.406 1 98.19 81 GLN A O 1
ATOM 688 N N . ASN A 1 82 ? -4.77 -14.648 -17.328 1 97.88 82 ASN A N 1
ATOM 689 C CA . ASN A 1 82 ? -3.518 -15.391 -17.422 1 97.88 82 ASN A CA 1
ATOM 690 C C . ASN A 1 82 ? -2.627 -15.148 -16.203 1 97.88 82 ASN A C 1
ATOM 692 O O . ASN A 1 82 ? -1.4 -15.156 -16.312 1 97.88 82 ASN A O 1
ATOM 696 N N . LEU A 1 83 ? -3.27 -14.812 -15.078 1 98.5 83 LEU A N 1
ATOM 697 C CA . LEU A 1 83 ? -2.561 -14.664 -13.805 1 98.5 83 LEU A CA 1
ATOM 698 C C . LEU A 1 83 ? -2.551 -15.977 -13.031 1 98.5 83 LEU A C 1
ATOM 700 O O . LEU A 1 83 ? -1.829 -16.109 -12.039 1 98.5 83 LEU A O 1
ATOM 704 N N . ALA A 1 84 ? -3.344 -16.859 -13.461 1 98.44 84 ALA A N 1
ATOM 705 C CA . ALA A 1 84 ? -3.486 -18.188 -12.867 1 98.44 84 ALA A CA 1
ATOM 706 C C . ALA A 1 84 ? -3.91 -19.219 -13.914 1 98.44 84 ALA A C 1
ATOM 708 O O . ALA A 1 84 ? -4.246 -18.859 -15.047 1 98.44 84 ALA A O 1
ATOM 709 N N . GLU A 1 85 ? -3.812 -20.438 -13.531 1 97.88 85 GLU A N 1
ATOM 710 C CA . GLU A 1 85 ? -4.219 -21.531 -14.406 1 97.88 85 GLU A CA 1
ATOM 711 C C . GLU A 1 85 ? -4.691 -22.734 -13.602 1 97.88 85 GLU A C 1
ATOM 713 O O . GLU A 1 85 ? -3.988 -23.203 -12.703 1 97.88 85 GLU A O 1
ATOM 718 N N . TRP A 1 86 ? -5.891 -23.219 -13.961 1 97.44 86 TRP A N 1
ATOM 719 C CA . TRP A 1 86 ? -6.371 -24.438 -13.312 1 97.44 86 TRP A CA 1
ATOM 720 C C . TRP A 1 86 ? -5.492 -25.641 -13.672 1 97.44 86 TRP A C 1
ATOM 722 O O . TRP A 1 86 ? -5.117 -25.812 -14.836 1 97.44 86 TRP A O 1
ATOM 732 N N . THR A 1 87 ? -5.125 -26.406 -12.688 1 94.75 87 THR A N 1
ATOM 733 C CA . THR A 1 87 ? -4.27 -27.562 -12.93 1 94.75 87 THR A CA 1
ATOM 734 C C . THR A 1 87 ? -5.066 -28.719 -13.539 1 94.75 87 THR A C 1
ATOM 736 O O . THR A 1 87 ? -4.5 -29.609 -14.172 1 94.75 87 THR A O 1
ATOM 739 N N . GLU A 1 88 ? -6.312 -28.766 -13.234 1 86.31 88 GLU A N 1
ATOM 740 C CA . GLU A 1 88 ? -7.203 -29.812 -13.742 1 86.31 88 GLU A CA 1
ATOM 741 C C . GLU A 1 88 ? -8.117 -29.266 -14.836 1 86.31 88 GLU A C 1
ATOM 743 O O . GLU A 1 88 ? -8.469 -28.094 -14.836 1 86.31 88 GLU A O 1
ATOM 748 N N . LYS A 1 89 ? -8.383 -30.156 -15.82 1 77.81 89 LYS A N 1
ATOM 749 C CA . LYS A 1 89 ? -9.266 -29.781 -16.922 1 77.81 89 LYS A CA 1
ATOM 750 C C . LYS A 1 89 ? -10.727 -30 -16.562 1 77.81 89 LYS A C 1
ATOM 752 O O . LYS A 1 89 ? -11.617 -29.297 -17.031 1 77.81 89 LYS A O 1
ATOM 757 N N . ARG A 1 90 ? -10.93 -31.031 -15.781 1 77.94 90 ARG A N 1
ATOM 758 C CA . ARG A 1 90 ? -12.32 -31.375 -15.516 1 77.94 90 ARG A CA 1
ATOM 759 C C . ARG A 1 90 ? -12.797 -30.766 -14.203 1 77.94 90 ARG A C 1
ATOM 761 O O . ARG A 1 90 ? -12 -30.547 -13.289 1 77.94 90 ARG A O 1
ATOM 768 N N . ASN A 1 91 ? -14.102 -30.562 -14.031 1 73.62 91 ASN A N 1
ATOM 769 C CA . ASN A 1 91 ? -14.75 -30.016 -12.844 1 73.62 91 ASN A CA 1
ATOM 770 C C . ASN A 1 91 ? -14.953 -31.094 -11.781 1 73.62 91 ASN A C 1
ATOM 772 O O . ASN A 1 91 ? -15.086 -32.281 -12.102 1 73.62 91 ASN A O 1
ATOM 776 N N . PRO A 1 92 ? -14.781 -30.656 -10.383 1 77.19 92 PRO A N 1
ATOM 777 C CA . PRO A 1 92 ? -14.508 -29.312 -9.852 1 77.19 92 PRO A CA 1
ATOM 778 C C . PRO A 1 92 ? -13.016 -28.969 -9.867 1 77.19 92 PRO A C 1
ATOM 780 O O . PRO A 1 92 ? -12.18 -29.828 -9.594 1 77.19 92 PRO A O 1
ATOM 783 N N . LYS A 1 93 ? -12.781 -27.797 -10.352 1 89.94 93 LYS A N 1
ATOM 784 C CA . LYS A 1 93 ? -11.414 -27.281 -10.328 1 89.94 93 LYS A CA 1
ATOM 785 C C . LYS A 1 93 ? -11.086 -26.672 -8.969 1 89.94 93 LYS A C 1
ATOM 787 O O . LYS A 1 93 ? -11.648 -25.641 -8.594 1 89.94 93 LYS A O 1
ATOM 792 N N . ASP A 1 94 ? -10.164 -27.391 -8.242 1 94.88 94 ASP A N 1
ATOM 793 C CA . ASP A 1 94 ? -9.922 -26.953 -6.879 1 94.88 94 ASP A CA 1
ATOM 794 C C . ASP A 1 94 ? -8.453 -26.578 -6.676 1 94.88 94 ASP A C 1
ATOM 796 O O . ASP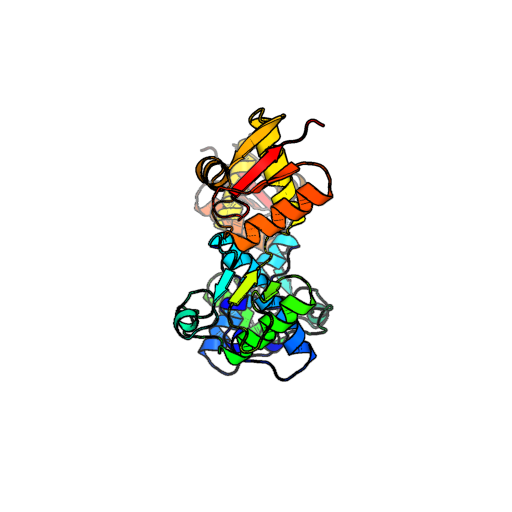 A 1 94 ? -8.062 -26.109 -5.605 1 94.88 94 ASP A O 1
ATOM 800 N N . VAL A 1 95 ? -7.664 -26.875 -7.711 1 96.81 95 VAL A N 1
ATOM 801 C CA . VAL A 1 95 ? -6.246 -26.531 -7.609 1 96.81 95 VAL A CA 1
ATOM 802 C C . VAL A 1 95 ? -5.848 -25.641 -8.781 1 96.81 95 VAL A C 1
ATOM 804 O O . VAL A 1 95 ? -6.254 -25.875 -9.922 1 96.81 95 VAL A O 1
ATOM 807 N N . PHE A 1 96 ? -5.152 -24.609 -8.461 1 98.06 96 PHE A N 1
ATOM 808 C CA . PHE A 1 96 ? -4.699 -23.734 -9.523 1 98.06 96 PHE A CA 1
ATOM 809 C C . PHE A 1 96 ? -3.277 -23.25 -9.266 1 98.06 96 PHE A C 1
ATOM 811 O O . PHE A 1 96 ? -2.838 -23.188 -8.117 1 98.06 96 PHE A O 1
ATOM 818 N N . TRP A 1 97 ? -2.5 -23.031 -10.367 1 98.25 97 TRP A N 1
ATOM 819 C CA . TRP A 1 97 ? -1.211 -22.344 -10.297 1 98.25 97 TRP A CA 1
ATOM 820 C C . TRP A 1 97 ? -1.395 -20.828 -10.25 1 98.25 97 TRP A C 1
ATOM 822 O O . TRP A 1 97 ? -2.283 -20.281 -10.914 1 98.25 97 TRP A O 1
ATOM 832 N N . VAL A 1 98 ? -0.643 -20.188 -9.484 1 98.69 98 VAL A N 1
ATOM 833 C CA . VAL A 1 98 ? -0.645 -18.734 -9.406 1 98.69 98 VAL A CA 1
ATOM 834 C C . VAL A 1 98 ? 0.641 -18.188 -10.023 1 98.69 98 VAL A C 1
ATOM 836 O O . VAL A 1 98 ? 1.741 -18.562 -9.617 1 98.69 98 VAL A O 1
ATOM 839 N N . TYR A 1 99 ? 0.499 -17.281 -10.969 1 98.5 99 TYR A N 1
ATOM 840 C CA . TYR A 1 99 ? 1.643 -16.797 -11.719 1 98.5 99 TYR A CA 1
ATOM 841 C C . TYR A 1 99 ? 2.117 -15.453 -11.172 1 98.5 99 TYR A C 1
ATOM 843 O O . TYR A 1 99 ? 2.121 -14.445 -11.883 1 98.5 99 TYR A O 1
ATOM 851 N N . TRP A 1 100 ? 2.549 -15.508 -9.891 1 98.31 100 TRP A N 1
ATOM 852 C CA . TRP A 1 100 ? 3.217 -14.32 -9.359 1 98.31 100 TRP A CA 1
ATOM 853 C C . TRP A 1 100 ? 4.559 -14.102 -10.047 1 98.31 100 TRP A C 1
ATOM 855 O O . TRP A 1 100 ? 5.133 -13.008 -9.969 1 98.31 100 TRP A O 1
ATOM 865 N N . ARG A 1 101 ? 5.008 -15.109 -10.75 1 98.06 101 ARG A N 1
ATOM 866 C CA . ARG A 1 101 ? 6.051 -15.07 -11.773 1 98.06 101 ARG A CA 1
ATOM 867 C C . ARG A 1 101 ? 5.629 -15.859 -13.008 1 98.06 101 ARG A C 1
ATOM 869 O O . ARG A 1 101 ? 5.062 -16.953 -12.898 1 98.06 101 ARG A O 1
ATOM 876 N N . SER A 1 102 ? 5.887 -15.32 -14.125 1 97.69 102 SER A N 1
ATOM 877 C CA . SER A 1 102 ? 5.473 -15.992 -15.352 1 97.69 102 SER A CA 1
ATOM 878 C C . SER A 1 102 ? 6.363 -17.188 -15.656 1 97.69 102 SER A C 1
ATOM 880 O O . SER A 1 102 ? 7.48 -17.281 -15.141 1 97.69 102 SER A O 1
ATOM 882 N N . ILE A 1 103 ? 5.84 -17.984 -16.562 1 98 103 ILE A N 1
ATOM 883 C CA . ILE A 1 103 ? 6.602 -19.141 -17.016 1 98 103 ILE A CA 1
ATOM 884 C C . ILE A 1 103 ? 7.91 -18.688 -17.656 1 98 103 ILE A C 1
ATOM 886 O O . ILE A 1 103 ? 8.969 -19.25 -17.391 1 98 103 ILE A O 1
ATOM 890 N N . SER A 1 104 ? 7.836 -17.672 -18.406 1 98.06 104 SER A N 1
ATOM 891 C CA . SER A 1 104 ? 9.016 -17.141 -19.078 1 98.06 104 SER A CA 1
ATOM 892 C C . SER A 1 104 ? 10.031 -16.594 -18.094 1 98.06 104 SER A C 1
ATOM 894 O O . SER A 1 104 ? 11.234 -16.812 -18.234 1 98.06 104 SER A O 1
ATOM 896 N N . GLU A 1 105 ? 9.586 -15.938 -17.078 1 98.44 105 GLU A N 1
ATOM 897 C CA . GLU A 1 105 ? 10.484 -15.391 -16.062 1 98.44 105 GLU A CA 1
ATOM 898 C C . GLU A 1 105 ? 11.195 -16.5 -15.305 1 98.44 105 GLU A C 1
ATOM 900 O O . GLU A 1 105 ? 12.406 -16.438 -15.086 1 98.44 105 GLU A O 1
ATOM 905 N N . TRP A 1 106 ? 10.453 -17.484 -14.938 1 98.44 106 TRP A N 1
ATOM 906 C CA . TRP A 1 106 ? 11.055 -18.656 -14.305 1 98.44 106 TRP A CA 1
ATOM 907 C C . TRP A 1 106 ? 12.125 -19.266 -15.203 1 98.44 106 TRP A C 1
ATOM 909 O O . TRP A 1 106 ? 13.211 -19.609 -14.734 1 98.44 106 TRP A O 1
ATOM 919 N N . GLY A 1 107 ? 11.766 -19.391 -16.438 1 98.38 107 GLY A N 1
ATOM 920 C CA . GLY A 1 107 ? 12.711 -19.938 -17.391 1 98.38 107 GLY A CA 1
ATOM 921 C C . GLY A 1 107 ? 13.992 -19.141 -17.5 1 98.38 107 GLY A C 1
ATOM 922 O O . GLY A 1 107 ? 15.086 -19.719 -17.469 1 98.38 107 GLY A O 1
ATOM 923 N N . ASN A 1 108 ? 13.828 -17.875 -17.578 1 98.19 108 ASN A N 1
ATOM 924 C CA . ASN A 1 108 ? 14.992 -17 -17.672 1 98.19 108 ASN A CA 1
ATOM 925 C C . ASN A 1 108 ? 15.875 -17.109 -16.438 1 98.19 108 ASN A C 1
ATOM 927 O O . ASN A 1 108 ? 17.109 -17.078 -16.547 1 98.19 108 ASN A O 1
ATOM 931 N N . MET A 1 109 ? 15.32 -17.266 -15.336 1 98.25 109 MET A N 1
ATOM 932 C CA . MET A 1 109 ? 16.078 -17.422 -14.094 1 98.25 109 MET A CA 1
ATOM 933 C C . MET A 1 109 ? 16.875 -18.719 -14.094 1 98.25 109 MET A C 1
ATOM 935 O O . MET A 1 109 ? 18.031 -18.734 -13.703 1 98.25 109 MET A O 1
ATOM 939 N N . ILE A 1 110 ? 16.234 -19.719 -14.555 1 98.19 110 ILE A N 1
ATOM 940 C CA . ILE A 1 110 ? 16.891 -21.016 -14.602 1 98.19 110 ILE A CA 1
ATOM 941 C C . ILE A 1 110 ? 18.062 -20.969 -15.578 1 98.19 110 ILE A C 1
ATOM 943 O O . ILE A 1 110 ? 19.172 -21.422 -15.266 1 98.19 110 ILE A O 1
ATOM 947 N N . LEU A 1 111 ? 17.828 -20.359 -16.703 1 97.38 111 LEU A N 1
ATOM 948 C CA . LEU A 1 111 ? 18.875 -20.266 -17.703 1 97.38 111 LEU A CA 1
ATOM 949 C C . LEU A 1 111 ? 20.078 -19.469 -17.172 1 97.38 111 LEU A C 1
ATOM 951 O O . LEU A 1 111 ? 21.219 -19.859 -17.375 1 97.38 111 LEU A O 1
ATOM 955 N N . LYS A 1 112 ? 19.75 -18.406 -16.516 1 97.81 112 LYS A N 1
ATOM 956 C CA . LYS A 1 112 ? 20.812 -17.594 -15.938 1 97.81 112 LYS A CA 1
ATOM 957 C C . LYS A 1 112 ? 21.609 -18.375 -14.898 1 97.81 112 LYS A C 1
ATOM 959 O O . LYS A 1 112 ? 22.844 -18.312 -14.883 1 97.81 112 LYS A O 1
ATOM 964 N N . TRP A 1 113 ? 20.922 -19.078 -14.117 1 97.94 113 TRP A N 1
ATOM 965 C CA . TRP A 1 113 ? 21.578 -19.875 -13.086 1 97.94 113 TRP A CA 1
ATOM 966 C C . TRP A 1 113 ? 22.469 -20.938 -13.719 1 97.94 113 TRP A C 1
ATOM 968 O O . TRP A 1 113 ? 23.625 -21.109 -13.305 1 97.94 113 TRP A O 1
ATOM 978 N N . LEU A 1 114 ? 21.984 -21.609 -14.719 1 97.12 114 LEU A N 1
ATOM 979 C CA . LEU A 1 114 ? 22.766 -22.625 -15.422 1 97.12 114 LEU A CA 1
ATOM 980 C C . LEU A 1 114 ? 24.031 -22.031 -16.016 1 97.12 114 LEU A C 1
ATOM 982 O O . LEU A 1 114 ? 25.109 -22.625 -15.906 1 97.12 114 LEU A O 1
ATOM 986 N N . SER A 1 115 ? 23.844 -20.875 -16.578 1 96.31 115 SER A N 1
ATOM 987 C CA . SER A 1 115 ? 24.984 -20.188 -17.172 1 96.31 115 SER A CA 1
ATOM 988 C C . SER A 1 115 ? 26 -19.781 -16.109 1 96.31 115 SER A C 1
ATOM 990 O O . SER A 1 115 ? 27.203 -20.016 -16.266 1 96.31 115 SER A O 1
ATOM 992 N N . ASP A 1 116 ? 25.516 -19.297 -15.016 1 96.94 116 ASP A N 1
ATOM 993 C CA . ASP A 1 116 ? 26.391 -18.859 -13.922 1 96.94 116 ASP A CA 1
ATOM 994 C C . ASP A 1 116 ? 27.156 -20.031 -13.32 1 96.94 116 ASP A C 1
ATOM 996 O O . ASP A 1 116 ? 28.297 -19.875 -12.875 1 96.94 116 ASP A O 1
ATOM 1000 N N . MET A 1 117 ? 26.594 -21.156 -13.383 1 95.62 117 MET A N 1
ATOM 1001 C CA . MET A 1 117 ? 27.188 -22.359 -12.805 1 95.62 117 MET A CA 1
ATOM 1002 C C . MET A 1 117 ? 28.078 -23.062 -13.82 1 95.62 117 MET A C 1
ATOM 1004 O O . MET A 1 117 ? 28.734 -24.062 -13.492 1 95.62 117 MET A O 1
ATOM 1008 N N . GLY A 1 118 ? 28.094 -22.578 -15.039 1 95.12 118 GLY A N 1
ATOM 1009 C CA . GLY A 1 118 ? 28.891 -23.219 -16.078 1 95.12 118 GLY A CA 1
ATOM 1010 C C . GLY A 1 118 ? 28.375 -24.594 -16.469 1 95.12 118 GLY A C 1
ATOM 1011 O O . GLY A 1 118 ? 29.156 -25.516 -16.688 1 95.12 118 GLY A O 1
ATOM 1012 N N . ARG A 1 119 ? 27.078 -24.75 -16.688 1 93.75 119 ARG A N 1
ATOM 1013 C CA . ARG A 1 119 ? 26.469 -26.062 -16.891 1 93.75 119 ARG A CA 1
ATOM 1014 C C . ARG A 1 119 ? 26.203 -26.312 -18.375 1 93.75 119 ARG A C 1
ATOM 1016 O O . ARG A 1 119 ? 25.469 -27.234 -18.719 1 93.75 119 ARG A O 1
ATOM 1023 N N . GLU A 1 120 ? 26.766 -25.484 -19.156 1 92.75 120 GLU A N 1
ATOM 1024 C CA . GLU A 1 120 ? 26.531 -25.672 -20.594 1 92.75 120 GLU A CA 1
ATOM 1025 C C . GLU A 1 120 ? 27 -27.047 -21.047 1 92.75 120 GLU A C 1
ATOM 1027 O O . GLU A 1 120 ? 28.109 -27.484 -20.703 1 92.75 120 GLU A O 1
ATOM 1032 N N . GLY A 1 121 ? 26.141 -27.703 -21.766 1 93.94 121 GLY A N 1
ATOM 1033 C CA . GLY A 1 121 ? 26.484 -29.016 -22.312 1 93.94 121 GLY A CA 1
ATOM 1034 C C . GLY A 1 121 ? 26.281 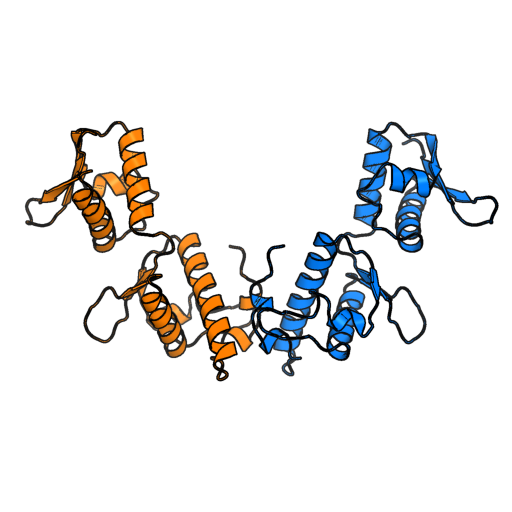-30.141 -21.328 1 93.94 121 GLY A C 1
ATOM 1035 O O . GLY A 1 121 ? 26.406 -31.312 -21.688 1 93.94 121 GLY A O 1
ATOM 1036 N N . SER A 1 122 ? 25.906 -29.859 -20.141 1 95.75 122 SER A N 1
ATOM 1037 C CA . SER A 1 122 ? 25.781 -30.875 -19.109 1 95.75 122 SER A CA 1
ATOM 1038 C C . SER A 1 122 ? 24.344 -31.328 -18.922 1 95.75 122 SER A C 1
ATOM 1040 O O . SER A 1 122 ? 23.422 -30.688 -19.438 1 95.75 122 SER A O 1
ATOM 1042 N N . ILE A 1 123 ? 24.281 -32.469 -18.297 1 95.75 123 ILE A N 1
ATOM 1043 C CA . ILE A 1 123 ? 22.953 -32.969 -17.922 1 95.75 123 ILE A CA 1
ATOM 1044 C C . ILE A 1 123 ? 22.625 -32.594 -16.484 1 95.75 123 ILE A C 1
ATOM 1046 O O . ILE A 1 123 ? 23.5 -32.625 -15.617 1 95.75 123 ILE A O 1
ATOM 1050 N N . CYS A 1 124 ? 21.422 -32.188 -16.281 1 96.19 124 CYS A N 1
ATOM 1051 C CA . CYS A 1 124 ? 20.922 -31.812 -14.961 1 96.19 124 CYS A CA 1
ATOM 1052 C C . CYS A 1 124 ? 19.562 -32.438 -14.688 1 96.19 124 CYS A C 1
ATOM 1054 O O . CYS A 1 124 ? 18.672 -32.406 -15.547 1 96.19 124 CYS A O 1
ATOM 1056 N N . THR A 1 125 ? 19.422 -33.125 -13.555 1 94.81 125 THR A N 1
ATOM 1057 C CA . THR A 1 125 ? 18.109 -33.656 -13.219 1 94.81 125 THR A CA 1
ATOM 1058 C C . THR A 1 125 ? 17.234 -32.594 -12.555 1 94.81 125 THR A C 1
ATOM 1060 O O . THR A 1 125 ? 17.75 -31.594 -12.062 1 94.81 125 THR A O 1
ATOM 1063 N N . PHE A 1 126 ? 15.914 -32.844 -12.57 1 95.62 126 PHE A N 1
ATOM 1064 C CA . PHE A 1 126 ? 14.992 -31.938 -11.898 1 95.62 126 PHE A CA 1
ATOM 1065 C C . PHE A 1 126 ? 15.359 -31.812 -10.422 1 95.62 126 PHE A C 1
ATOM 1067 O O . PHE A 1 126 ? 15.359 -30.703 -9.875 1 95.62 126 PHE A O 1
ATOM 1074 N N . TYR A 1 127 ? 15.734 -32.906 -9.844 1 94.56 127 TYR A N 1
ATOM 1075 C CA . TYR A 1 127 ? 16.094 -32.969 -8.43 1 94.56 127 TYR A CA 1
ATOM 1076 C C . TYR A 1 127 ? 17.344 -32.125 -8.148 1 94.56 127 TYR A C 1
ATOM 1078 O O . TYR A 1 127 ? 17.375 -31.328 -7.207 1 94.56 127 TYR A O 1
ATOM 1086 N N . GLU A 1 128 ? 18.344 -32.281 -8.969 1 95.69 128 GLU A N 1
ATOM 1087 C CA . GLU A 1 128 ? 19.594 -31.547 -8.812 1 95.69 128 GLU A CA 1
ATOM 1088 C C . GLU A 1 128 ? 19.344 -30.047 -8.922 1 95.69 128 GLU A C 1
ATOM 1090 O O . GLU A 1 128 ? 19.875 -29.266 -8.133 1 95.69 128 GLU A O 1
ATOM 1095 N N . LEU A 1 129 ? 18.609 -29.703 -9.883 1 97.38 129 LEU A N 1
ATOM 1096 C CA . LEU A 1 129 ? 18.281 -28.281 -10.086 1 97.38 129 LEU A CA 1
ATOM 1097 C C . LEU A 1 129 ? 17.641 -27.688 -8.836 1 97.38 129 LEU A C 1
ATOM 1099 O O . LEU A 1 129 ? 18.125 -26.688 -8.312 1 97.38 129 LEU A O 1
ATOM 1103 N N . GLN A 1 130 ? 16.609 -28.281 -8.289 1 96.94 130 GLN A N 1
ATOM 1104 C CA . GLN A 1 130 ? 15.852 -27.719 -7.18 1 96.94 130 GLN A CA 1
ATOM 1105 C C . GLN A 1 130 ? 16.625 -27.828 -5.871 1 96.94 130 GLN A C 1
ATOM 1107 O O . GLN A 1 130 ? 16.453 -27 -4.969 1 96.94 130 GLN A O 1
ATOM 1112 N N . GLU A 1 131 ? 17.562 -28.75 -5.789 1 96.62 131 GLU A N 1
ATOM 1113 C CA . GLU A 1 131 ? 18.422 -28.875 -4.613 1 96.62 131 GLU A CA 1
ATOM 1114 C C . GLU A 1 131 ? 19.469 -27.766 -4.578 1 96.62 131 GLU A C 1
ATOM 1116 O O . GLU A 1 131 ? 19.812 -27.266 -3.504 1 96.62 131 GLU A O 1
ATOM 1121 N N . GLN A 1 132 ? 19.938 -27.406 -5.715 1 96.88 132 GLN A N 1
ATOM 1122 C CA . GLN A 1 132 ? 21.047 -26.484 -5.777 1 96.88 132 GLN A CA 1
ATOM 1123 C C . GLN A 1 132 ? 20.562 -25.047 -5.988 1 96.88 132 GLN A C 1
ATOM 1125 O O . GLN A 1 132 ? 21.234 -24.094 -5.586 1 96.88 132 GLN A O 1
ATOM 1130 N N . TYR A 1 133 ? 19.453 -24.906 -6.668 1 97.31 133 TYR A N 1
ATOM 1131 C CA . TYR A 1 133 ? 18.875 -23.594 -6.93 1 97.31 133 TYR A CA 1
ATOM 1132 C C . TYR A 1 133 ? 17.562 -23.406 -6.176 1 97.31 133 TYR A C 1
ATOM 1134 O O . TYR A 1 133 ? 16.484 -23.484 -6.766 1 97.31 133 TYR A O 1
ATOM 1142 N N . LYS A 1 134 ? 17.672 -22.953 -4.973 1 96.94 134 LYS A N 1
ATOM 1143 C CA . LYS A 1 134 ? 16.562 -22.922 -4.023 1 96.94 134 LYS A CA 1
ATOM 1144 C C . LYS A 1 134 ? 15.484 -21.953 -4.469 1 96.94 134 LYS A C 1
ATOM 1146 O O . LYS A 1 134 ? 14.336 -22.062 -4.039 1 96.94 134 LYS A O 1
ATOM 1151 N N . GLU A 1 135 ? 15.789 -21.047 -5.398 1 97 135 GLU A N 1
ATOM 1152 C CA . GLU A 1 135 ? 14.82 -20.078 -5.871 1 97 135 GLU A CA 1
ATOM 1153 C C . GLU A 1 135 ? 13.656 -20.75 -6.59 1 97 135 GLU A C 1
ATOM 1155 O O . GLU A 1 135 ? 12.562 -20.203 -6.668 1 97 135 GLU A O 1
ATOM 1160 N N . VAL A 1 136 ? 13.93 -21.984 -7.051 1 98 136 VAL A N 1
ATOM 1161 C CA . VAL A 1 136 ? 12.891 -22.609 -7.863 1 98 136 VAL A CA 1
ATOM 1162 C C . VAL A 1 136 ? 12.336 -23.844 -7.141 1 98 136 VAL A C 1
ATOM 1164 O O . VAL A 1 136 ? 11.641 -24.656 -7.738 1 98 136 VAL A O 1
ATOM 1167 N N . ASP A 1 137 ? 12.602 -24.031 -5.93 1 97.12 137 ASP A N 1
ATOM 1168 C CA . ASP A 1 137 ? 12.164 -25.219 -5.219 1 97.12 137 ASP A CA 1
ATOM 1169 C C . ASP A 1 137 ? 10.672 -25.156 -4.902 1 97.12 137 ASP A C 1
ATOM 1171 O O . ASP A 1 137 ? 10.07 -26.156 -4.527 1 97.12 137 ASP A O 1
ATOM 1175 N N . CYS A 1 138 ? 10.055 -24 -5.039 1 97.69 138 CYS A N 1
ATOM 1176 C CA . CYS A 1 138 ? 8.625 -23.812 -4.809 1 97.69 138 CYS A CA 1
ATOM 1177 C C . CYS A 1 138 ? 7.816 -24.312 -6.004 1 97.69 138 CYS A C 1
ATOM 1179 O O . CYS A 1 138 ? 6.59 -24.406 -5.93 1 97.69 138 CYS A O 1
ATOM 1181 N N . LEU A 1 139 ? 8.461 -24.609 -7.133 1 97.69 139 LEU A N 1
ATOM 1182 C CA . LEU A 1 139 ? 7.773 -25.156 -8.297 1 97.69 139 LEU A CA 1
ATOM 1183 C C . LEU A 1 139 ? 7.516 -26.641 -8.141 1 97.69 139 LEU A C 1
ATOM 1185 O O . LEU A 1 139 ? 8.445 -27.422 -7.902 1 97.69 139 LEU A O 1
ATOM 1189 N N . ASP A 1 140 ? 6.242 -27 -8.242 1 93.75 140 ASP A N 1
ATOM 1190 C CA . ASP A 1 140 ? 6.008 -28.438 -8.234 1 93.75 140 ASP A CA 1
ATOM 1191 C C . ASP A 1 140 ? 6.48 -29.078 -9.539 1 93.75 140 ASP A C 1
ATOM 1193 O O . ASP A 1 140 ? 6.879 -28.375 -10.469 1 93.75 140 ASP A O 1
ATOM 1197 N N . GLU A 1 141 ? 6.441 -30.328 -9.594 1 91.31 141 GLU A N 1
ATOM 1198 C CA . GLU A 1 141 ? 7.016 -31.062 -10.719 1 91.31 141 GLU A CA 1
ATOM 1199 C C . GLU A 1 141 ? 6.336 -30.688 -12.031 1 91.31 141 GLU A C 1
ATOM 1201 O O . GLU A 1 141 ? 7 -30.5 -13.055 1 91.31 141 GLU A O 1
ATOM 1206 N N . VAL A 1 142 ? 5.082 -30.594 -11.969 1 93.88 142 VAL A N 1
ATOM 1207 C CA . VAL A 1 142 ? 4.32 -30.344 -13.188 1 93.88 142 VAL A CA 1
ATOM 1208 C C . VAL A 1 142 ? 4.605 -28.938 -13.688 1 93.88 142 VAL A C 1
ATOM 1210 O O . VAL A 1 142 ? 4.859 -28.734 -14.883 1 93.88 142 VAL A O 1
ATOM 1213 N N . LEU A 1 143 ? 4.59 -28 -12.805 1 96.62 143 LEU A N 1
ATOM 1214 C CA . LEU A 1 143 ? 4.863 -26.609 -13.188 1 96.62 143 LEU A CA 1
ATOM 1215 C C . LEU A 1 143 ? 6.305 -26.453 -13.648 1 96.62 143 LEU A C 1
ATOM 1217 O O . LEU A 1 143 ? 6.574 -25.734 -14.609 1 96.62 143 LEU A O 1
ATOM 1221 N N . LEU A 1 144 ? 7.234 -27.078 -12.977 1 97.12 144 LEU A N 1
ATOM 1222 C CA . LEU A 1 144 ? 8.625 -27.047 -13.406 1 97.12 144 LEU A CA 1
ATOM 1223 C C . LEU A 1 144 ? 8.766 -27.594 -14.828 1 97.12 144 LEU A C 1
ATOM 1225 O O . LEU A 1 144 ? 9.461 -27 -15.656 1 97.12 144 LEU A O 1
ATOM 1229 N N . HIS A 1 145 ? 8.125 -28.672 -15.055 1 95.75 145 HIS A N 1
ATOM 1230 C CA . HIS A 1 145 ? 8.156 -29.25 -16.391 1 95.75 145 HIS A CA 1
ATOM 1231 C C . HIS A 1 145 ? 7.648 -28.266 -17.438 1 95.75 145 HIS A C 1
ATOM 1233 O O . HIS A 1 145 ? 8.227 -28.141 -18.516 1 95.75 145 HIS A O 1
ATOM 1239 N N . LYS A 1 146 ? 6.652 -27.578 -17.094 1 96.5 146 LYS A N 1
ATOM 1240 C CA . LYS A 1 146 ? 6.09 -26.578 -18.016 1 96.5 146 LYS A CA 1
ATOM 1241 C C . LYS A 1 146 ? 7.113 -25.5 -18.344 1 96.5 146 LYS A C 1
ATOM 1243 O O . LYS A 1 146 ? 7.234 -25.078 -19.484 1 96.5 146 LYS A O 1
ATOM 1248 N N . VAL A 1 147 ? 7.777 -25.047 -17.328 1 98.19 147 VAL A N 1
ATOM 1249 C CA . VAL A 1 147 ? 8.805 -24.031 -17.516 1 98.19 147 VAL A CA 1
ATOM 1250 C C . VAL A 1 147 ? 9.914 -24.562 -18.422 1 98.19 147 VAL A C 1
ATOM 1252 O O . VAL A 1 147 ? 10.328 -23.891 -19.375 1 98.19 147 VAL A O 1
ATOM 1255 N N . LEU A 1 148 ? 10.297 -25.781 -18.172 1 98.06 148 LEU A N 1
ATOM 1256 C CA . LEU A 1 148 ? 11.398 -26.391 -18.922 1 98.06 148 LEU A CA 1
ATOM 1257 C C . LEU A 1 148 ? 10.977 -26.688 -20.359 1 98.06 148 LEU A C 1
ATOM 1259 O O . LEU A 1 148 ? 11.797 -26.625 -21.281 1 98.06 148 LEU A O 1
ATOM 1263 N N . GLU A 1 149 ? 9.75 -27.031 -20.531 1 97.75 149 GLU A N 1
ATOM 1264 C CA . GLU A 1 149 ? 9.234 -27.219 -21.891 1 97.75 149 GLU A CA 1
ATOM 1265 C C . GLU A 1 149 ? 9.383 -25.953 -22.719 1 97.75 149 GLU A C 1
ATOM 1267 O O . GLU A 1 149 ? 9.703 -26.016 -23.906 1 97.75 149 GLU A O 1
ATOM 1272 N N . LEU A 1 150 ? 9.109 -24.859 -22.125 1 97.88 150 LEU A N 1
ATOM 1273 C CA . LEU A 1 150 ? 9.289 -23.594 -22.812 1 97.88 150 LEU A CA 1
ATOM 1274 C C . LEU A 1 150 ? 10.742 -23.391 -23.234 1 97.88 150 LEU A C 1
ATOM 1276 O O . LEU A 1 150 ? 11.016 -22.969 -24.359 1 97.88 150 LEU A O 1
ATOM 1280 N N . LEU A 1 151 ? 11.617 -23.719 -22.344 1 97.88 151 LEU A N 1
ATOM 1281 C CA . LEU A 1 151 ? 13.039 -23.578 -22.641 1 97.88 151 LEU A CA 1
ATOM 1282 C C . LEU A 1 151 ? 13.453 -24.516 -23.766 1 97.88 151 LEU A C 1
ATOM 1284 O O . LEU A 1 151 ? 14.297 -24.172 -24.594 1 97.88 151 LEU A O 1
ATOM 1288 N N . MET A 1 152 ? 12.836 -25.672 -23.766 1 98.19 152 MET A N 1
ATOM 1289 C CA . MET A 1 152 ? 13.102 -26.625 -24.844 1 98.19 152 MET A CA 1
ATOM 1290 C C . MET A 1 152 ? 12.617 -26.078 -26.188 1 98.19 152 MET A C 1
ATOM 1292 O O . MET A 1 152 ? 13.344 -26.141 -27.172 1 98.19 152 MET A O 1
ATOM 1296 N N . LYS A 1 153 ? 11.477 -25.562 -26.172 1 97.88 153 LYS A N 1
ATOM 1297 C CA . LYS A 1 153 ? 10.906 -25 -27.391 1 97.88 153 LYS A CA 1
ATOM 1298 C C . LYS A 1 153 ? 11.758 -23.828 -27.906 1 97.88 153 LYS A C 1
ATOM 1300 O O . LYS A 1 153 ? 11.859 -23.625 -29.125 1 97.88 153 LYS A O 1
ATOM 1305 N N . LYS A 1 154 ? 12.414 -23.188 -27.016 1 97.38 154 LYS A N 1
ATOM 1306 C CA . LYS A 1 154 ? 13.273 -22.062 -27.375 1 97.38 154 LYS A CA 1
ATOM 1307 C C . LYS A 1 154 ? 14.664 -22.531 -27.766 1 97.38 154 LYS A C 1
ATOM 1309 O O . LYS A 1 154 ? 15.508 -21.719 -28.172 1 97.38 154 LYS A O 1
ATOM 1314 N N . GLY A 1 155 ? 14.906 -23.766 -27.578 1 97.12 155 GLY A N 1
ATOM 1315 C CA . GLY A 1 155 ? 16.172 -24.344 -28.031 1 97.12 155 GLY A CA 1
ATOM 1316 C C . GLY A 1 155 ? 17.266 -24.25 -26.984 1 97.12 155 GLY A C 1
ATOM 1317 O O . GLY A 1 155 ? 18.453 -24.406 -27.312 1 97.12 155 GLY A O 1
ATOM 1318 N N . ASN A 1 156 ? 16.922 -24.125 -25.703 1 97.75 156 ASN A N 1
ATOM 1319 C CA . ASN A 1 156 ? 17.922 -23.938 -24.656 1 97.75 156 ASN A CA 1
ATOM 1320 C C . ASN A 1 156 ? 18.297 -25.281 -24.016 1 97.75 156 ASN A C 1
ATOM 1322 O O . ASN A 1 156 ? 19.422 -25.438 -23.516 1 97.75 156 ASN A O 1
ATOM 1326 N N . ILE A 1 157 ? 17.281 -26.125 -24.062 1 98.06 157 ILE A N 1
ATOM 1327 C CA . ILE A 1 157 ? 17.531 -27.406 -23.406 1 98.06 157 ILE A CA 1
ATOM 1328 C C . ILE A 1 157 ? 16.844 -28.531 -24.172 1 98.06 157 ILE A C 1
ATOM 1330 O O . ILE A 1 157 ? 16.062 -28.266 -25.109 1 98.06 157 ILE A O 1
ATOM 1334 N N . GLU A 1 158 ? 17.25 -29.734 -23.844 1 97.75 158 GLU A N 1
ATOM 1335 C CA . GLU A 1 158 ? 16.547 -30.938 -24.297 1 97.75 158 GLU A CA 1
ATOM 1336 C C . GLU A 1 158 ? 16.109 -31.781 -23.109 1 97.75 158 GLU A C 1
ATOM 1338 O O . GLU A 1 158 ? 16.938 -32.188 -22.297 1 97.75 158 GLU A O 1
ATOM 1343 N N . LEU A 1 159 ? 14.867 -32.062 -23 1 97.12 159 LEU A N 1
ATOM 1344 C CA . LEU A 1 159 ? 14.352 -32.844 -21.891 1 97.12 159 LEU A CA 1
ATOM 1345 C C . LEU A 1 159 ? 14.766 -34.312 -22.047 1 97.12 159 LEU A C 1
ATOM 1347 O O . LEU A 1 159 ? 14.789 -34.844 -23.156 1 97.12 159 LEU A O 1
ATOM 1351 N N . MET A 1 160 ? 15.062 -34.844 -20.891 1 95.25 160 MET A N 1
ATOM 1352 C CA . MET A 1 160 ? 15.516 -36.219 -20.859 1 95.25 160 MET A CA 1
ATOM 1353 C C . MET A 1 160 ? 14.578 -37.094 -20.031 1 95.25 160 MET A C 1
ATOM 1355 O O . MET A 1 160 ? 14.109 -36.656 -18.969 1 95.25 160 MET A O 1
ATOM 1359 N N . LYS A 1 161 ? 14.312 -38.281 -20.562 1 92.44 161 LYS A N 1
ATOM 1360 C CA . LYS A 1 161 ? 13.453 -39.219 -19.844 1 92.44 161 LYS A CA 1
ATOM 1361 C C . LYS A 1 161 ? 14.273 -40.156 -18.953 1 92.44 161 LYS A C 1
ATOM 1363 O O . LYS A 1 161 ? 15.383 -40.562 -19.312 1 92.44 161 LYS A O 1
ATOM 1368 N N . GLY A 1 162 ? 13.711 -40.438 -17.859 1 85.31 162 GLY A N 1
ATOM 1369 C CA . GLY A 1 162 ? 14.32 -41.406 -16.984 1 85.31 162 GLY A CA 1
ATOM 1370 C C . GLY A 1 162 ? 13.852 -42.844 -17.266 1 85.31 162 GLY A C 1
ATOM 1371 O O . GLY A 1 162 ? 13.258 -43.094 -18.328 1 85.31 162 GLY A O 1
ATOM 1372 N N . SER A 1 163 ? 14.281 -43.719 -16.312 1 86.94 163 SER A N 1
ATOM 1373 C CA . SER A 1 163 ? 13.969 -45.156 -16.453 1 86.94 163 SER A CA 1
ATOM 1374 C C . SER A 1 163 ? 12.461 -45.375 -16.469 1 86.94 163 SER A C 1
ATOM 1376 O O . SER A 1 163 ? 11.977 -46.344 -17.062 1 86.94 163 SER A O 1
ATOM 1378 N N . SER A 1 164 ? 11.688 -44.562 -15.844 1 87.19 164 SER A N 1
ATOM 1379 C CA . SER A 1 164 ? 10.234 -44.688 -15.711 1 87.19 164 SER A CA 1
ATOM 1380 C C . SER A 1 164 ? 9.516 -44.156 -16.953 1 87.19 164 SER A C 1
ATOM 1382 O O . SER A 1 164 ? 8.297 -44.25 -17.047 1 87.19 164 SER A O 1
ATOM 1384 N N . GLY A 1 165 ? 10.25 -43.625 -17.859 1 86.88 165 GLY A N 1
ATOM 1385 C CA . GLY A 1 165 ? 9.641 -43.062 -19.062 1 86.88 165 GLY A CA 1
ATOM 1386 C C . GLY A 1 165 ? 9.203 -41.625 -18.891 1 86.88 165 GLY A C 1
ATOM 1387 O O . GLY A 1 165 ? 8.781 -40.969 -19.844 1 86.88 165 GLY A O 1
ATOM 1388 N N . LYS A 1 166 ? 9.32 -41.156 -17.672 1 88.12 166 LYS A N 1
ATOM 1389 C CA . LYS A 1 166 ? 8.961 -39.75 -17.406 1 88.12 166 LYS A CA 1
ATOM 1390 C C . LYS A 1 166 ? 10.188 -38.844 -17.469 1 88.12 166 LYS A C 1
ATOM 1392 O O . LYS A 1 166 ? 11.312 -39.281 -17.188 1 88.12 166 LYS A O 1
ATOM 1397 N N . TYR A 1 167 ? 9.867 -37.625 -17.859 1 91.25 167 TYR A N 1
ATOM 1398 C CA . TYR A 1 167 ? 10.977 -36.688 -17.875 1 91.25 167 TYR A CA 1
ATOM 1399 C C . TYR A 1 167 ? 11.523 -36.469 -16.469 1 91.25 167 TYR A C 1
ATOM 1401 O O . TYR A 1 167 ? 10.766 -36.281 -15.523 1 91.25 167 TYR A O 1
ATOM 1409 N N . SER A 1 168 ? 12.836 -36.594 -16.312 1 92.69 168 SER A N 1
ATOM 1410 C CA . SER A 1 168 ? 13.453 -36.469 -14.992 1 92.69 168 SER A CA 1
ATOM 1411 C C . SER A 1 168 ? 14.633 -35.5 -15.008 1 92.69 168 SER A C 1
ATOM 1413 O O . SER A 1 168 ? 15.195 -35.188 -13.961 1 92.69 168 SER A O 1
ATOM 1415 N N . GLY A 1 169 ? 15.008 -35 -16.297 1 96.25 169 GLY A N 1
ATOM 1416 C CA . GLY A 1 169 ? 16.141 -34.094 -16.438 1 96.25 169 GLY A CA 1
ATOM 1417 C C . GLY A 1 169 ? 16.203 -33.438 -17.812 1 96.25 169 GLY A C 1
ATOM 1418 O O . GLY A 1 169 ? 15.234 -33.5 -18.578 1 96.25 169 GLY A O 1
ATOM 1419 N N . PHE A 1 170 ? 17.281 -32.75 -17.938 1 97.94 170 PHE A N 1
ATOM 1420 C CA . PHE A 1 170 ? 17.453 -32.062 -19.203 1 97.94 170 PHE A CA 1
ATOM 1421 C C . PHE A 1 170 ? 18.938 -31.828 -19.5 1 97.94 170 PHE A C 1
ATOM 1423 O O . PHE A 1 170 ? 19.766 -31.828 -18.594 1 97.94 170 PHE A O 1
ATOM 1430 N N . LYS A 1 171 ? 19.219 -31.797 -20.75 1 97.75 171 LYS A N 1
ATOM 1431 C CA . LYS A 1 171 ? 20.547 -31.422 -21.234 1 97.75 171 LYS A CA 1
ATOM 1432 C C . LYS A 1 171 ? 20.578 -29.938 -21.641 1 97.75 171 LYS A C 1
ATOM 1434 O O . LYS A 1 171 ? 19.672 -29.453 -22.328 1 97.75 171 LYS A O 1
ATOM 1439 N N . VAL A 1 172 ? 21.516 -29.234 -21.094 1 97.56 172 VAL A N 1
ATOM 1440 C CA . VAL A 1 172 ? 21.672 -27.828 -21.453 1 97.56 172 VAL A CA 1
ATOM 1441 C C . VAL A 1 172 ? 22.406 -27.688 -22.781 1 97.56 172 VAL A C 1
ATOM 1443 O O . VAL A 1 172 ? 23.469 -28.266 -22.969 1 97.56 172 VAL A O 1
ATOM 1446 N N . LEU A 1 173 ? 21.75 -26.969 -23.656 1 95 173 LEU A N 1
ATOM 1447 C CA . LEU A 1 173 ? 22.344 -26.859 -24.969 1 95 173 LEU A CA 1
ATOM 1448 C C . LEU A 1 173 ? 23.328 -25.688 -25.031 1 95 173 LEU A C 1
ATOM 1450 O O . LEU A 1 173 ? 23.188 -24.719 -24.281 1 95 173 LEU A O 1
ATOM 1454 N N . LYS A 1 174 ? 24.375 -25.875 -25.719 1 82.81 174 LYS A N 1
ATOM 1455 C CA . LYS A 1 174 ? 25.375 -24.828 -25.906 1 82.81 174 LYS A CA 1
ATOM 1456 C C . LYS A 1 174 ? 24.797 -23.656 -26.703 1 82.81 174 LYS A C 1
ATOM 1458 O O . LYS A 1 174 ? 24.031 -23.859 -27.641 1 82.81 174 LYS A O 1
ATOM 1463 N N . ALA A 1 175 ? 25.016 -22.469 -26.312 1 65 175 ALA A N 1
ATOM 1464 C CA . ALA A 1 175 ? 24.578 -21.25 -27 1 65 175 ALA A CA 1
ATOM 1465 C C . ALA A 1 175 ? 25.297 -21.078 -28.328 1 65 175 ALA A C 1
ATOM 1467 O O . ALA A 1 175 ? 26.438 -21.531 -28.484 1 65 175 ALA A O 1
ATOM 1468 N N . MET B 1 1 ? 2.932 9.242 -7.258 1 60.5 1 MET B N 1
ATOM 1469 C CA . MET B 1 1 ? 2.697 8.711 -5.918 1 60.5 1 MET B CA 1
ATOM 1470 C C . MET B 1 1 ? 1.976 7.371 -5.977 1 60.5 1 MET B C 1
ATOM 1472 O O . MET B 1 1 ? 1.164 7.137 -6.875 1 60.5 1 MET B O 1
ATOM 1476 N N . ARG B 1 2 ? 2.428 6.375 -5.137 1 79.31 2 ARG B N 1
ATOM 1477 C CA . ARG B 1 2 ? 1.755 5.078 -5.137 1 79.31 2 ARG B CA 1
ATOM 1478 C C . ARG B 1 2 ? 0.449 5.137 -4.352 1 79.31 2 ARG B C 1
ATOM 1480 O O . ARG B 1 2 ? 0.448 5.469 -3.164 1 79.31 2 ARG B O 1
ATOM 1487 N N . VAL B 1 3 ? -0.711 5.109 -4.949 1 90.19 3 VAL B N 1
ATOM 1488 C CA . VAL B 1 3 ? -2.047 5.18 -4.367 1 90.19 3 VAL B CA 1
ATOM 1489 C C . VAL B 1 3 ? -2.408 3.836 -3.738 1 90.19 3 VAL B C 1
ATOM 1491 O O . VAL B 1 3 ? -2.271 2.789 -4.375 1 90.19 3 VAL B O 1
ATOM 1494 N N . PRO B 1 4 ? -2.723 3.943 -2.484 1 93.25 4 PRO B N 1
ATOM 1495 C CA . PRO B 1 4 ? -3.123 2.682 -1.856 1 93.25 4 PRO B CA 1
ATOM 1496 C C . PRO B 1 4 ? -4.309 2.021 -2.561 1 93.25 4 PRO B C 1
ATOM 1498 O O . PRO B 1 4 ? -5.184 2.713 -3.086 1 93.25 4 PRO B O 1
ATOM 1501 N N . SER B 1 5 ? -4.34 0.747 -2.5 1 92.94 5 SER B N 1
ATOM 1502 C CA . SER B 1 5 ? -5.363 -0.003 -3.221 1 92.94 5 SER B CA 1
ATOM 1503 C C . SER B 1 5 ? -6.762 0.344 -2.717 1 92.94 5 SER B C 1
ATOM 1505 O O . SER B 1 5 ? -7.723 0.34 -3.488 1 92.94 5 SER B O 1
ATOM 1507 N N . ILE B 1 6 ? -6.836 0.606 -1.468 1 96.69 6 ILE B N 1
ATOM 1508 C CA . ILE B 1 6 ? -8.133 0.879 -0.859 1 96.69 6 ILE B CA 1
ATOM 1509 C C . ILE B 1 6 ? -8.75 2.125 -1.493 1 96.69 6 ILE B C 1
ATOM 1511 O O . ILE B 1 6 ? -9.969 2.258 -1.553 1 96.69 6 ILE B O 1
ATOM 1515 N N . TYR B 1 7 ? -7.934 3.043 -1.993 1 96.56 7 TYR B N 1
ATOM 1516 C CA . TYR B 1 7 ? -8.406 4.27 -2.623 1 96.56 7 TYR B CA 1
ATOM 1517 C C . TYR B 1 7 ? -9.117 3.973 -3.936 1 96.56 7 TYR B C 1
ATOM 1519 O O . TYR B 1 7 ? -9.852 4.816 -4.457 1 96.56 7 TYR B O 1
ATOM 1527 N N . ASN B 1 8 ? -8.969 2.781 -4.469 1 95.25 8 ASN B N 1
ATOM 1528 C CA . ASN B 1 8 ? -9.648 2.369 -5.688 1 95.25 8 ASN B CA 1
ATOM 1529 C C . ASN B 1 8 ? -10.867 1.503 -5.387 1 95.25 8 ASN B C 1
ATOM 1531 O O . ASN B 1 8 ? -11.422 0.862 -6.281 1 95.25 8 ASN B O 1
ATOM 1535 N N . PHE B 1 9 ? -11.266 1.455 -4.152 1 97.5 9 PHE B N 1
ATOM 1536 C CA . PHE B 1 9 ? -12.414 0.671 -3.707 1 97.5 9 PHE B CA 1
ATOM 1537 C C . PHE B 1 9 ? -13.578 1.579 -3.34 1 97.5 9 PHE B C 1
ATOM 1539 O O . PHE B 1 9 ? -13.602 2.166 -2.256 1 97.5 9 PHE B O 1
ATOM 1546 N N . PRO B 1 10 ? -14.633 1.665 -4.133 1 97.56 10 PRO B N 1
ATOM 1547 C CA . PRO B 1 10 ? -15.695 2.668 -4.043 1 97.56 10 PRO B CA 1
ATOM 1548 C C . PRO B 1 10 ? -16.312 2.746 -2.65 1 97.56 10 PRO B C 1
ATOM 1550 O O . PRO B 1 10 ? -16.562 3.844 -2.141 1 97.56 10 PRO B O 1
ATOM 1553 N N . PRO B 1 11 ? -16.516 1.658 -1.944 1 97.44 11 PRO B N 1
ATOM 1554 C CA . PRO B 1 11 ? -17.125 1.755 -0.614 1 97.44 11 PRO B CA 1
ATOM 1555 C C . PRO B 1 11 ? -16.281 2.576 0.359 1 97.44 11 PRO B C 1
ATOM 1557 O O . PRO B 1 11 ? -16.797 3.051 1.377 1 97.44 11 PRO B O 1
ATOM 1560 N N . PHE B 1 12 ? -14.992 2.734 0.037 1 98.25 12 PHE B N 1
ATOM 1561 C CA . PHE B 1 12 ? -14.078 3.5 0.87 1 98.25 12 PHE B CA 1
ATOM 1562 C C . PHE B 1 12 ? -14.508 4.957 0.954 1 98.25 12 PHE B C 1
ATOM 1564 O O . PHE B 1 12 ? -14.156 5.66 1.905 1 98.25 12 PHE B O 1
ATOM 1571 N N . PHE B 1 13 ? -15.375 5.434 0.024 1 98.44 13 PHE B N 1
ATOM 1572 C CA . PHE B 1 13 ? -15.773 6.836 -0.077 1 98.44 13 PHE B CA 1
ATOM 1573 C C . PHE B 1 13 ? -17.156 7.051 0.542 1 98.44 13 PHE B C 1
ATOM 1575 O O . PHE B 1 13 ? -17.688 8.156 0.489 1 98.44 13 PHE B O 1
ATOM 1582 N N . THR B 1 14 ? -17.672 6.008 1.113 1 97.12 14 THR B N 1
ATOM 1583 C CA . THR B 1 14 ? -18.953 6.07 1.793 1 97.12 14 THR B CA 1
ATOM 1584 C C . THR B 1 14 ? -18.797 5.844 3.293 1 97.12 14 THR B C 1
ATOM 1586 O O . THR B 1 14 ? -18.203 4.852 3.713 1 97.12 14 THR B O 1
ATOM 1589 N N . ARG B 1 15 ? -19.297 6.742 4.031 1 98.06 15 ARG B N 1
ATOM 1590 C CA . ARG B 1 15 ? -19.188 6.586 5.48 1 98.06 15 ARG B CA 1
ATOM 1591 C C . ARG B 1 15 ? -19.891 5.305 5.938 1 98.06 15 ARG B C 1
ATOM 1593 O O . ARG B 1 15 ? -21.094 5.133 5.727 1 98.06 15 ARG B O 1
ATOM 1600 N N . GLN B 1 16 ? -19.109 4.531 6.633 1 96.88 16 GLN B N 1
ATOM 1601 C CA . GLN B 1 16 ? -19.656 3.246 7.07 1 96.88 16 GLN B CA 1
ATOM 1602 C C . GLN B 1 16 ? -20.422 3.391 8.383 1 96.88 16 GLN B C 1
ATOM 1604 O O . GLN B 1 16 ? -20 4.129 9.273 1 96.88 16 GLN B O 1
ATOM 1609 N N . LEU B 1 17 ? -21.469 2.672 8.477 1 96.44 17 LEU B N 1
ATOM 1610 C CA . LEU B 1 17 ? -22.375 2.832 9.609 1 96.44 17 LEU B CA 1
ATOM 1611 C C . LEU B 1 17 ? -21.938 1.942 10.773 1 96.44 17 LEU B C 1
ATOM 1613 O O . LEU B 1 17 ? -22.188 2.277 11.938 1 96.44 17 LEU B O 1
ATOM 1617 N N . ASN B 1 18 ? -21.391 0.771 10.406 1 95.25 18 ASN B N 1
ATOM 1618 C CA . ASN B 1 18 ? -20.844 -0.106 11.445 1 95.25 18 ASN B CA 1
ATOM 1619 C C . ASN B 1 18 ? -19.641 0.511 12.133 1 95.25 18 ASN B C 1
ATOM 1621 O O . ASN B 1 18 ? -18.688 0.928 11.461 1 95.25 18 ASN B O 1
ATOM 1625 N N . ASP B 1 19 ? -19.703 0.555 13.461 1 95.62 19 ASP B N 1
ATOM 1626 C CA . ASP B 1 19 ? -18.672 1.256 14.219 1 95.62 19 ASP B CA 1
ATOM 1627 C C . ASP B 1 19 ? -17.281 0.66 13.945 1 95.62 19 ASP B C 1
ATOM 1629 O O . ASP B 1 19 ? -16.312 1.393 13.797 1 95.62 19 ASP B O 1
ATOM 1633 N N . ASN B 1 20 ? -17.25 -0.588 13.938 1 94.5 20 ASN B N 1
ATOM 1634 C CA . ASN B 1 20 ? -15.969 -1.242 13.688 1 94.5 20 ASN B CA 1
ATOM 1635 C C . ASN B 1 20 ? -15.438 -0.938 12.289 1 94.5 20 ASN B C 1
ATOM 1637 O O . ASN B 1 20 ? -14.25 -0.672 12.117 1 94.5 20 ASN B O 1
ATOM 1641 N N . THR B 1 21 ? -16.312 -0.944 11.312 1 96.06 21 THR B N 1
ATOM 1642 C CA . THR B 1 21 ? -15.914 -0.628 9.945 1 96.06 21 THR B CA 1
ATOM 1643 C C . THR B 1 21 ? -15.523 0.841 9.82 1 96.06 21 THR B C 1
ATOM 1645 O O . THR B 1 21 ? -14.555 1.175 9.125 1 96.06 21 THR B O 1
ATOM 1648 N N . TRP B 1 22 ? -16.281 1.659 10.531 1 97.5 22 TRP B N 1
ATOM 1649 C CA . TRP B 1 22 ? -15.984 3.088 10.523 1 97.5 22 TRP B CA 1
ATOM 1650 C C . TRP B 1 22 ? -14.609 3.361 11.133 1 97.5 22 TRP B C 1
ATOM 1652 O O . TRP B 1 22 ? -13.852 4.184 10.625 1 97.5 22 TRP B O 1
ATOM 1662 N N . HIS B 1 23 ? -14.312 2.686 12.148 1 96.88 23 HIS B N 1
ATOM 1663 C CA . HIS B 1 23 ? -13 2.814 12.766 1 96.88 23 HIS B CA 1
ATOM 1664 C C . HIS B 1 23 ? -11.891 2.457 11.781 1 96.88 23 HIS B C 1
ATOM 1666 O O . HIS B 1 23 ? -10.93 3.211 11.625 1 96.88 23 HIS B O 1
ATOM 1672 N N . SER B 1 24 ? -12.047 1.339 11.062 1 95.94 24 SER B N 1
ATOM 1673 C CA . SER B 1 24 ? -11.062 0.911 10.078 1 95.94 24 SER B CA 1
ATOM 1674 C C . SER B 1 24 ? -10.992 1.891 8.914 1 95.94 24 SER B C 1
ATOM 1676 O O . SER B 1 24 ? -9.906 2.162 8.391 1 95.94 24 SER B O 1
ATOM 1678 N N . GLN B 1 25 ? -12.133 2.369 8.516 1 97.75 25 GLN B N 1
ATOM 1679 C CA . GLN B 1 25 ? -12.195 3.346 7.434 1 97.75 25 GLN B CA 1
ATOM 1680 C C . GLN B 1 25 ? -11.453 4.625 7.801 1 97.75 25 GLN B C 1
ATOM 1682 O O . GLN B 1 25 ? -10.633 5.121 7.023 1 97.75 25 GLN B O 1
ATOM 1687 N N . LYS B 1 26 ? -11.688 5.133 8.969 1 98.31 26 LYS B N 1
ATOM 1688 C CA . LYS B 1 26 ? -11 6.336 9.43 1 98.31 26 LYS B CA 1
ATOM 1689 C C . LYS B 1 26 ? -9.484 6.137 9.438 1 98.31 26 LYS B C 1
ATOM 1691 O O . LYS B 1 26 ? -8.742 6.996 8.953 1 98.31 26 LYS B O 1
ATOM 1696 N N . ALA B 1 27 ? -9.141 5.031 9.953 1 97.38 27 ALA B N 1
ATOM 1697 C CA . ALA B 1 27 ? -7.715 4.746 10.039 1 97.38 27 ALA B CA 1
ATOM 1698 C C . ALA B 1 27 ? -7.066 4.758 8.656 1 97.38 27 ALA B C 1
ATOM 1700 O O . ALA B 1 27 ? -5.98 5.312 8.477 1 97.38 27 ALA B O 1
ATOM 1701 N N . ALA B 1 28 ? -7.707 4.152 7.719 1 97.31 28 ALA B N 1
ATOM 1702 C CA . ALA B 1 28 ? -7.176 4.094 6.359 1 97.31 28 ALA B CA 1
ATOM 1703 C C . ALA B 1 28 ? -7.125 5.484 5.734 1 97.31 28 ALA B C 1
ATOM 1705 O O . ALA B 1 28 ? -6.148 5.836 5.066 1 97.31 28 ALA B O 1
ATOM 1706 N N . TRP B 1 29 ? -8.117 6.293 5.91 1 98.56 29 TRP B N 1
ATOM 1707 C CA . TRP B 1 29 ? -8.133 7.664 5.402 1 98.56 29 TRP B CA 1
ATOM 1708 C C . TRP B 1 29 ? -7.035 8.5 6.043 1 98.56 29 TRP B C 1
ATOM 1710 O O . TRP B 1 29 ? -6.391 9.312 5.375 1 98.56 29 TRP B O 1
ATOM 1720 N N . GLN B 1 30 ? -6.926 8.289 7.332 1 98.56 30 GLN B N 1
ATOM 1721 C CA . GLN B 1 30 ? -5.871 9.023 8.023 1 98.56 30 GLN B CA 1
ATOM 1722 C C . GLN B 1 30 ? -4.504 8.719 7.422 1 98.56 30 GLN B C 1
ATOM 1724 O O . GLN B 1 30 ? -3.701 9.633 7.195 1 98.56 30 GLN B O 1
ATOM 1729 N N . MET B 1 31 ? -4.289 7.457 7.168 1 97.38 31 MET B N 1
ATOM 1730 C CA . MET B 1 31 ? -3.035 7.059 6.535 1 97.38 31 MET B CA 1
ATOM 1731 C C . MET B 1 31 ? -2.889 7.711 5.164 1 97.38 31 MET B C 1
ATOM 1733 O O . MET B 1 31 ? -1.814 8.211 4.82 1 97.38 31 MET B O 1
ATOM 1737 N N . TRP B 1 32 ? -3.893 7.715 4.453 1 97.69 32 TRP B N 1
ATOM 1738 C CA . TRP B 1 32 ? -3.881 8.328 3.129 1 97.69 32 TRP B CA 1
ATOM 1739 C C . TRP B 1 32 ? -3.611 9.82 3.223 1 97.69 32 TRP B C 1
ATOM 1741 O O . TRP B 1 32 ? -2.795 10.359 2.473 1 97.69 32 TRP B O 1
ATOM 1751 N N . ILE B 1 33 ? -4.25 10.508 4.117 1 98.62 33 ILE B N 1
ATOM 1752 C CA . ILE B 1 33 ? -4.09 11.945 4.305 1 98.62 33 ILE B CA 1
ATOM 1753 C C . ILE B 1 33 ? -2.635 12.266 4.637 1 98.62 33 ILE B C 1
ATOM 1755 O O . ILE B 1 33 ? -2.039 13.164 4.039 1 98.62 33 ILE B O 1
ATOM 1759 N N . LEU B 1 34 ? -2.105 11.5 5.547 1 98.25 34 LEU B N 1
ATOM 1760 C CA . LEU B 1 34 ? -0.718 11.719 5.938 1 98.25 34 LEU B CA 1
ATOM 1761 C C . LEU B 1 34 ? 0.222 11.5 4.758 1 98.25 34 LEU B C 1
ATOM 1763 O O . LEU B 1 34 ? 1.11 12.312 4.504 1 98.25 34 LEU B O 1
ATOM 1767 N N . LEU B 1 35 ? -0.002 10.438 4.059 1 97.44 35 LEU B N 1
ATOM 1768 C CA . LEU B 1 35 ? 0.841 10.102 2.916 1 97.44 35 LEU B CA 1
ATOM 1769 C C . LEU B 1 35 ? 0.729 11.164 1.826 1 97.44 35 LEU B C 1
ATOM 1771 O O . LEU B 1 35 ? 1.743 11.625 1.301 1 97.44 35 LEU B O 1
ATOM 1775 N N . TRP B 1 36 ? -0.467 11.508 1.489 1 97.94 36 TRP B N 1
ATOM 1776 C CA . TRP B 1 36 ? -0.73 12.492 0.444 1 97.94 36 TRP B CA 1
ATOM 1777 C C . TRP B 1 36 ? -0.073 13.828 0.774 1 97.94 36 TRP B C 1
ATOM 1779 O O . TRP B 1 36 ? 0.578 14.438 -0.079 1 97.94 36 TRP B O 1
ATOM 1789 N N . CYS B 1 37 ? -0.241 14.242 1.987 1 98.38 37 CYS B N 1
ATOM 1790 C CA . CYS B 1 37 ? 0.331 15.516 2.404 1 98.38 37 CYS B CA 1
ATOM 1791 C C . CYS B 1 37 ? 1.854 15.477 2.361 1 98.38 37 CYS B C 1
ATOM 1793 O O . CYS B 1 37 ? 2.498 16.438 1.963 1 98.38 37 CYS B O 1
ATOM 1795 N N . ARG B 1 38 ? 2.355 14.414 2.805 1 97.75 38 ARG B N 1
ATOM 1796 C CA . ARG B 1 38 ? 3.807 14.266 2.773 1 97.75 38 ARG B CA 1
ATOM 1797 C C . ARG B 1 38 ? 4.332 14.344 1.344 1 97.75 38 ARG B C 1
ATOM 1799 O O . ARG B 1 38 ? 5.27 15.094 1.06 1 97.75 38 ARG B O 1
ATOM 1806 N N . GLU B 1 39 ? 3.719 13.633 0.483 1 97.12 39 GLU B N 1
ATOM 1807 C CA . GLU B 1 39 ? 4.168 13.57 -0.905 1 97.12 39 GLU B CA 1
ATOM 1808 C C . GLU B 1 39 ? 4.004 14.914 -1.604 1 97.12 39 GLU B C 1
ATOM 1810 O O . GLU B 1 39 ? 4.789 15.258 -2.488 1 97.12 39 GLU B O 1
ATOM 1815 N N . ASN B 1 40 ? 3.012 15.648 -1.192 1 97.19 40 ASN B N 1
ATOM 1816 C CA . ASN B 1 40 ? 2.764 16.953 -1.794 1 97.19 40 ASN B CA 1
ATOM 1817 C C . ASN B 1 40 ? 3.377 18.078 -0.967 1 97.19 40 ASN B C 1
ATOM 1819 O O . ASN B 1 40 ? 3.18 19.25 -1.27 1 97.19 40 ASN B O 1
ATOM 1823 N N . ARG B 1 41 ? 4.016 17.703 0.115 1 97.31 41 ARG B N 1
ATOM 1824 C CA . ARG B 1 41 ? 4.664 18.641 1.034 1 97.31 41 ARG B CA 1
ATOM 1825 C C . ARG B 1 41 ? 3.678 19.688 1.539 1 97.31 41 ARG B C 1
ATOM 1827 O O . ARG B 1 41 ? 3.969 20.891 1.514 1 97.31 41 ARG B O 1
ATOM 1834 N N . GLN B 1 42 ? 2.52 19.203 1.901 1 97.62 42 GLN B N 1
ATOM 1835 C CA . GLN B 1 42 ? 1.487 20.078 2.469 1 97.62 42 GLN B CA 1
ATOM 1836 C C . GLN B 1 42 ? 1.414 19.922 3.984 1 97.62 42 GLN B C 1
ATOM 1838 O O . GLN B 1 42 ? 1.228 18.812 4.492 1 97.62 42 GLN B O 1
ATOM 1843 N N . THR B 1 43 ? 1.535 21.047 4.711 1 98.25 43 THR B N 1
ATOM 1844 C CA . THR B 1 43 ? 1.502 20.969 6.168 1 98.25 43 THR B CA 1
ATOM 1845 C C . THR B 1 43 ? 0.187 21.516 6.711 1 98.25 43 THR B C 1
ATOM 1847 O O . THR B 1 43 ? -0.116 21.359 7.895 1 98.25 43 THR B O 1
ATOM 1850 N N . SER B 1 44 ? -0.601 22.141 5.852 1 97.5 44 SER B N 1
ATOM 1851 C CA . SER B 1 44 ? -1.917 22.656 6.223 1 97.5 44 SER B CA 1
ATOM 1852 C C . SER B 1 44 ? -2.939 22.406 5.117 1 97.5 44 SER B C 1
ATOM 1854 O O . SER B 1 44 ? -2.6 22.422 3.934 1 97.5 44 SER B O 1
ATOM 1856 N N . ILE B 1 45 ? -4.148 22.141 5.527 1 97.94 45 ILE B N 1
ATOM 1857 C CA . ILE B 1 45 ? -5.242 21.953 4.586 1 97.94 45 ILE B CA 1
ATOM 1858 C C . ILE B 1 45 ? -6.434 22.812 4.984 1 97.94 45 ILE B C 1
ATOM 1860 O O . ILE B 1 45 ? -6.758 22.938 6.172 1 97.94 45 ILE B O 1
ATOM 1864 N N . THR B 1 46 ? -7.023 23.453 4.023 1 97 46 THR B N 1
ATOM 1865 C CA . THR B 1 46 ? -8.273 24.188 4.207 1 97 46 THR B CA 1
ATOM 1866 C C . THR B 1 46 ? -9.461 23.359 3.717 1 97 46 THR B C 1
ATOM 1868 O O . THR B 1 46 ? -9.484 22.938 2.564 1 97 46 THR B O 1
ATOM 1871 N N . ILE B 1 47 ? -10.422 23.188 4.656 1 97.44 47 ILE B N 1
ATOM 1872 C CA . ILE B 1 47 ? -11.625 22.453 4.281 1 97.44 47 ILE B CA 1
ATOM 1873 C C . ILE B 1 47 ? -12.609 23.406 3.594 1 97.44 47 ILE B C 1
ATOM 1875 O O . ILE B 1 47 ? -13.312 24.172 4.258 1 97.44 47 ILE B O 1
ATOM 1879 N N . ASN B 1 48 ? -12.664 23.312 2.279 1 96.56 48 ASN B N 1
ATOM 1880 C CA . ASN B 1 48 ? -13.555 24.125 1.45 1 96.56 48 ASN B CA 1
ATOM 1881 C C . ASN B 1 48 ? -13.969 23.375 0.185 1 96.56 48 ASN B C 1
ATOM 1883 O O . ASN B 1 48 ? -13.492 22.281 -0.074 1 96.56 48 ASN B O 1
ATOM 1887 N N . PRO B 1 49 ? -14.891 23.828 -0.596 1 97.12 49 PRO B N 1
ATOM 1888 C CA . PRO B 1 49 ? -15.414 23.125 -1.771 1 97.12 49 PRO B CA 1
ATOM 1889 C C . PRO B 1 49 ? -14.328 22.797 -2.793 1 97.12 49 PRO B C 1
ATOM 1891 O O . PRO B 1 49 ? -14.43 21.797 -3.508 1 97.12 49 PRO B O 1
ATOM 1894 N N . GLU B 1 50 ? -13.266 23.547 -2.844 1 97.12 50 GLU B N 1
ATOM 1895 C CA . GLU B 1 50 ? -12.18 23.297 -3.787 1 97.12 50 GLU B CA 1
ATOM 1896 C C . GLU B 1 50 ? -11.461 21.984 -3.475 1 97.12 50 GLU B C 1
ATOM 1898 O O . GLU B 1 50 ? -10.906 21.344 -4.371 1 97.12 50 GLU B O 1
ATOM 1903 N N . LEU B 1 51 ? -11.508 21.625 -2.254 1 97.81 51 LEU B N 1
ATOM 1904 C CA . LEU B 1 51 ? -10.859 20.391 -1.808 1 97.81 51 LEU B CA 1
ATOM 1905 C C . LEU B 1 51 ? -11.492 19.172 -2.461 1 97.81 51 LEU B C 1
ATOM 1907 O O . LEU B 1 51 ? -10.82 18.156 -2.68 1 97.81 51 LEU B O 1
ATOM 1911 N N . LEU B 1 52 ? -12.758 19.281 -2.812 1 98.06 52 LEU B N 1
ATOM 1912 C CA . LEU B 1 52 ? -13.508 18.188 -3.398 1 98.06 52 LEU B CA 1
ATOM 1913 C C . LEU B 1 52 ? -12.953 17.812 -4.77 1 98.06 52 LEU B C 1
ATOM 1915 O O . LEU B 1 52 ? -13.195 16.719 -5.262 1 98.06 52 LEU B O 1
ATOM 1919 N N . GLU B 1 53 ? -12.211 18.734 -5.332 1 96.81 53 GLU B N 1
ATOM 1920 C CA . GLU B 1 53 ? -11.648 18.5 -6.664 1 96.81 53 GLU B CA 1
ATOM 1921 C C . GLU B 1 53 ? -10.211 18 -6.582 1 96.81 53 GLU B C 1
ATOM 1923 O O . GLU B 1 53 ? -9.625 17.625 -7.594 1 96.81 53 GLU B O 1
ATOM 1928 N N . SER B 1 54 ? -9.672 17.984 -5.387 1 97.75 54 SER B N 1
ATOM 1929 C CA . SER B 1 54 ? -8.289 17.547 -5.215 1 97.75 54 SER B CA 1
ATOM 1930 C C . SER B 1 54 ? -8.188 16.016 -5.258 1 97.75 54 SER B C 1
ATOM 1932 O O . SER B 1 54 ? -9.164 15.32 -4.988 1 97.75 54 SER B O 1
ATOM 1934 N N . SER B 1 55 ? -6.988 15.508 -5.551 1 97.62 55 SER B N 1
ATOM 1935 C CA . SER B 1 55 ? -6.746 14.07 -5.578 1 97.62 55 SER B CA 1
ATOM 1936 C C . SER B 1 55 ? -6.77 13.484 -4.172 1 97.62 55 SER B C 1
ATOM 1938 O O . SER B 1 55 ? -6.785 12.258 -4.004 1 97.62 55 SER B O 1
ATOM 1940 N N . LEU B 1 56 ? -6.785 14.352 -3.213 1 98.12 56 LEU B N 1
ATOM 1941 C CA . LEU B 1 56 ? -6.883 13.875 -1.837 1 98.12 56 LEU B CA 1
ATOM 1942 C C . LEU B 1 56 ? -8.242 13.234 -1.58 1 98.12 56 LEU B C 1
ATOM 1944 O O . LEU B 1 56 ? -8.328 12.141 -1.021 1 98.12 56 LEU B O 1
ATOM 1948 N N . LEU B 1 57 ? -9.297 13.914 -2.092 1 98.69 57 LEU B N 1
ATOM 1949 C CA . LEU B 1 57 ? -10.648 13.469 -1.752 1 98.69 57 LEU B CA 1
ATOM 1950 C C . LEU B 1 57 ? -11.344 12.867 -2.971 1 98.69 57 LEU B C 1
ATOM 1952 O O . LEU B 1 57 ? -12.352 12.172 -2.834 1 98.69 57 LEU B O 1
ATOM 1956 N N . HIS B 1 58 ? -10.828 13.242 -4.145 1 98.38 58 HIS B N 1
ATOM 1957 C CA . HIS B 1 58 ? -11.469 12.812 -5.383 1 98.38 58 HIS B CA 1
ATOM 1958 C C . HIS B 1 58 ? -10.594 11.828 -6.145 1 98.38 58 HIS B C 1
ATOM 1960 O O . HIS B 1 58 ? -9.453 12.141 -6.488 1 98.38 58 HIS B O 1
ATOM 1966 N N . ASN B 1 59 ? -11.133 10.641 -6.328 1 97.38 59 ASN B N 1
ATOM 1967 C CA . ASN B 1 59 ? -10.492 9.656 -7.191 1 97.38 59 ASN B CA 1
ATOM 1968 C C . ASN B 1 59 ? -11.117 9.625 -8.578 1 97.38 59 ASN B C 1
ATOM 1970 O O . ASN B 1 59 ? -12.211 9.102 -8.758 1 97.38 59 ASN B O 1
ATOM 1974 N N . SER B 1 60 ? -10.438 10.141 -9.523 1 95.81 60 SER B N 1
ATOM 1975 C CA . SER B 1 60 ? -10.969 10.281 -10.883 1 95.81 60 SER B CA 1
ATOM 1976 C C . SER B 1 60 ? -11.055 8.93 -11.578 1 95.81 60 SER B C 1
ATOM 1978 O O . SER B 1 60 ? -11.852 8.75 -12.5 1 95.81 60 SER B O 1
ATOM 1980 N N . THR B 1 61 ? -10.234 7.988 -11.164 1 93.62 61 THR B N 1
ATOM 1981 C CA . THR B 1 61 ? -10.211 6.664 -11.781 1 93.62 61 THR B CA 1
ATOM 1982 C C . THR B 1 61 ? -11.539 5.949 -11.562 1 93.62 61 THR B C 1
ATOM 1984 O O . THR B 1 61 ? -12.086 5.34 -12.484 1 93.62 61 THR B O 1
ATOM 1987 N N . ILE B 1 62 ? -12.062 6.09 -10.312 1 95.31 62 ILE B N 1
ATOM 1988 C CA . ILE B 1 62 ? -13.289 5.379 -9.992 1 95.31 62 ILE B CA 1
ATOM 1989 C C . ILE B 1 62 ? -14.438 6.371 -9.836 1 95.31 62 ILE B C 1
ATOM 1991 O O . ILE B 1 62 ? -15.555 5.992 -9.484 1 95.31 62 ILE B O 1
ATOM 1995 N N . HIS B 1 63 ? -14.18 7.648 -10.055 1 95.88 63 HIS B N 1
ATOM 1996 C CA . HIS B 1 63 ? -15.164 8.727 -10.047 1 95.88 63 HIS B CA 1
ATOM 1997 C C . HIS B 1 63 ? -15.891 8.797 -8.711 1 95.88 63 HIS B C 1
ATOM 1999 O O . HIS B 1 63 ? -17.125 8.82 -8.664 1 95.88 63 HIS B O 1
ATOM 2005 N N . ARG B 1 64 ? -15.117 8.766 -7.652 1 97.62 64 ARG B N 1
ATOM 2006 C CA . ARG B 1 64 ? -15.656 8.891 -6.305 1 97.62 64 ARG B CA 1
ATOM 2007 C C . ARG B 1 64 ? -15.023 10.07 -5.57 1 97.62 64 ARG B C 1
ATOM 2009 O O . ARG B 1 64 ? -13.859 10.398 -5.809 1 97.62 64 ARG B O 1
ATOM 2016 N N . THR B 1 65 ? -15.844 10.703 -4.711 1 98.62 65 THR B N 1
ATOM 2017 C CA . THR B 1 65 ? -15.383 11.82 -3.891 1 98.62 65 THR B CA 1
ATOM 2018 C C . THR B 1 65 ? -15.883 11.68 -2.457 1 98.62 65 THR B C 1
ATOM 2020 O O . THR B 1 65 ? -17.062 11.375 -2.229 1 98.62 65 THR B O 1
ATOM 2023 N N . LEU B 1 66 ? -14.984 11.797 -1.533 1 98.75 66 LEU B N 1
ATOM 2024 C CA . LEU B 1 66 ? -15.383 11.789 -0.13 1 98.75 66 LEU B CA 1
ATOM 2025 C C . LEU B 1 66 ? -16.094 13.086 0.243 1 98.75 66 LEU B C 1
ATOM 2027 O O . LEU B 1 66 ? -15.562 14.172 0.008 1 98.75 66 LEU B O 1
ATOM 2031 N N . PRO B 1 67 ? -17.266 13.07 0.808 1 98.62 67 PRO B N 1
ATOM 2032 C CA . PRO B 1 67 ? -17.938 14.297 1.222 1 98.62 67 PRO B CA 1
ATOM 2033 C C . PRO B 1 67 ? -17.172 15.07 2.295 1 98.62 67 PRO B C 1
ATOM 2035 O O . PRO B 1 67 ? -16.547 14.461 3.16 1 98.62 67 PRO B O 1
ATOM 2038 N N . LEU B 1 68 ? -17.328 16.406 2.303 1 98.06 68 LEU B N 1
ATOM 2039 C CA . LEU B 1 68 ? -16.609 17.25 3.246 1 98.06 68 LEU B CA 1
ATOM 2040 C C . LEU B 1 68 ? -17.031 16.953 4.68 1 98.06 68 LEU B C 1
ATOM 2042 O O . LEU B 1 68 ? -16.219 17.031 5.602 1 98.06 68 LEU B O 1
ATOM 2046 N N . SER B 1 69 ? -18.297 16.656 4.824 1 97.75 69 SER B N 1
ATOM 2047 C CA . SER B 1 69 ? -18.797 16.359 6.164 1 97.75 69 SER B CA 1
ATOM 2048 C C . SER B 1 69 ? -18.109 15.125 6.746 1 97.75 69 SER B C 1
ATOM 2050 O O . SER B 1 69 ? -17.75 15.109 7.926 1 97.75 69 SER B O 1
ATOM 2052 N N . VAL B 1 70 ? -17.906 14.078 5.973 1 98.56 70 VAL B N 1
ATOM 2053 C CA . VAL B 1 70 ? -17.234 12.859 6.402 1 98.56 70 VAL B CA 1
ATOM 2054 C C . VAL B 1 70 ? -15.75 13.133 6.629 1 98.56 70 VAL B C 1
ATOM 2056 O O . VAL B 1 70 ? -15.18 12.688 7.621 1 98.56 70 VAL B O 1
ATOM 2059 N N . PHE B 1 71 ? -15.188 13.969 5.738 1 98.69 71 PHE B N 1
ATOM 2060 C CA . PHE B 1 71 ? -13.789 14.367 5.859 1 98.69 71 PHE B CA 1
ATOM 2061 C C . PHE B 1 71 ? -13.539 15.062 7.191 1 98.69 71 PHE B C 1
ATOM 2063 O O . PHE B 1 71 ? -12.555 14.773 7.875 1 98.69 71 PHE B O 1
ATOM 2070 N N . ARG B 1 72 ? -14.414 15.875 7.547 1 97.88 72 ARG B N 1
ATOM 2071 C CA . ARG B 1 72 ? -14.297 16.609 8.797 1 97.88 72 ARG B CA 1
ATOM 2072 C C . ARG B 1 72 ? -14.297 15.664 9.992 1 97.88 72 ARG B C 1
ATOM 2074 O O . ARG B 1 72 ? -13.555 15.867 10.961 1 97.88 72 ARG B O 1
ATOM 2081 N N . GLU B 1 73 ? -15.141 14.664 9.93 1 98.19 73 GLU B N 1
ATOM 2082 C CA . GLU B 1 73 ? -15.156 13.672 11.008 1 98.19 73 GLU B CA 1
ATOM 2083 C C . GLU B 1 73 ? -13.812 12.969 11.133 1 98.19 73 GLU B C 1
ATOM 2085 O O . GLU B 1 73 ? -13.336 12.711 12.242 1 98.19 73 GLU B O 1
ATOM 2090 N N . ILE B 1 74 ? -13.203 12.68 10.031 1 98.75 74 ILE B N 1
ATOM 2091 C CA . ILE B 1 74 ? -11.914 12.008 9.992 1 98.75 74 ILE B CA 1
ATOM 2092 C C . ILE B 1 74 ? -10.844 12.922 10.586 1 98.75 74 ILE B C 1
ATOM 2094 O O . ILE B 1 74 ? -10.031 12.492 11.406 1 98.75 74 ILE B O 1
ATOM 2098 N N . VAL B 1 75 ? -10.914 14.203 10.234 1 98.5 75 VAL B N 1
ATOM 2099 C CA . VAL B 1 75 ? -9.945 15.172 10.727 1 98.5 75 VAL B CA 1
ATOM 2100 C C . VAL B 1 75 ? -10.094 15.344 12.234 1 98.5 75 VAL B C 1
ATOM 2102 O O . VAL B 1 75 ? -9.102 15.438 12.961 1 98.5 75 VAL B O 1
ATOM 2105 N N . GLU B 1 76 ? -11.312 15.375 12.703 1 97.88 76 GLU B N 1
ATOM 2106 C CA . GLU B 1 76 ? -11.555 15.461 14.141 1 97.88 76 GLU B CA 1
ATOM 2107 C C . GLU B 1 76 ? -10.867 14.32 14.883 1 97.88 76 GLU B C 1
ATOM 2109 O O . GLU B 1 76 ? -10.266 14.531 15.938 1 97.88 76 GLU B O 1
ATOM 2114 N N . ASP B 1 77 ? -10.977 13.172 14.336 1 98.56 77 ASP B N 1
ATOM 2115 C CA . ASP B 1 77 ? -10.328 12.016 14.945 1 98.56 77 ASP B CA 1
ATOM 2116 C C . ASP B 1 77 ? -8.812 12.148 14.906 1 98.56 77 ASP B C 1
ATOM 2118 O O . ASP B 1 77 ? -8.125 11.766 15.852 1 98.56 77 ASP B O 1
ATOM 2122 N N . MET B 1 78 ? -8.258 12.633 13.82 1 98.75 78 MET B N 1
ATOM 2123 C CA . MET B 1 78 ? -6.824 12.875 13.711 1 98.75 78 MET B CA 1
ATOM 2124 C C . MET B 1 78 ? -6.348 13.844 14.789 1 98.75 78 MET B C 1
ATOM 2126 O O . MET B 1 78 ? -5.27 13.656 15.359 1 98.75 78 MET B O 1
ATOM 2130 N N . VAL B 1 79 ? -7.133 14.828 15.039 1 98.19 79 VAL B N 1
ATOM 2131 C CA . VAL B 1 79 ? -6.789 15.82 16.062 1 98.19 79 VAL B CA 1
ATOM 2132 C C . VAL B 1 79 ? -6.75 15.148 17.438 1 98.19 79 VAL B C 1
ATOM 2134 O O . VAL B 1 79 ? -5.816 15.359 18.203 1 98.19 79 VAL B O 1
ATOM 2137 N N . LYS B 1 80 ? -7.723 14.32 17.688 1 98.12 80 LYS B N 1
ATOM 2138 C CA . LYS B 1 80 ? -7.762 13.594 18.953 1 98.12 80 LYS B CA 1
ATOM 2139 C C . LYS B 1 80 ? -6.531 12.711 19.125 1 98.12 80 LYS B C 1
ATOM 2141 O O . LYS B 1 80 ? -6.059 12.5 20.234 1 98.12 80 LYS B O 1
ATOM 2146 N N . GLN B 1 81 ? -5.992 12.289 18.016 1 98.19 81 GLN B N 1
ATOM 2147 C CA . GLN B 1 81 ? -4.863 11.359 18.031 1 98.19 81 GLN B CA 1
ATOM 2148 C C . GLN B 1 81 ? -3.539 12.109 17.906 1 98.19 81 GLN B C 1
ATOM 2150 O O . GLN B 1 81 ? -2.48 11.492 17.766 1 98.19 81 GLN B O 1
ATOM 2155 N N . ASN B 1 82 ? -3.576 13.445 17.828 1 97.81 82 ASN B N 1
ATOM 2156 C CA . ASN B 1 82 ? -2.418 14.328 17.719 1 97.81 82 ASN B CA 1
ATOM 2157 C C . ASN B 1 82 ? -1.711 14.172 16.375 1 97.81 82 ASN B C 1
ATOM 2159 O O . ASN B 1 82 ? -0.491 14.328 16.281 1 97.81 82 ASN B O 1
ATOM 2163 N N . LEU B 1 83 ? -2.49 13.75 15.359 1 98.5 83 LEU B N 1
ATOM 2164 C CA . LEU B 1 83 ? -1.981 13.672 14 1 98.5 83 LEU B CA 1
ATOM 2165 C C . LEU B 1 83 ? -2.248 14.969 13.242 1 98.5 83 LEU B C 1
ATOM 2167 O O . LEU B 1 83 ? -1.717 15.172 12.148 1 98.5 83 LEU B O 1
ATOM 2171 N N . ALA B 1 84 ? -3.055 15.766 13.805 1 98.44 84 ALA B N 1
ATOM 2172 C CA . ALA B 1 84 ? -3.445 17.062 13.25 1 98.44 84 ALA B CA 1
ATOM 2173 C C . ALA B 1 84 ? -3.814 18.047 14.359 1 98.44 84 ALA B C 1
ATOM 2175 O O . ALA B 1 84 ? -3.922 17.656 15.523 1 98.44 84 ALA B O 1
ATOM 2176 N N . GLU B 1 85 ? -3.924 19.25 13.961 1 97.88 85 GLU B N 1
ATOM 2177 C CA . GLU B 1 85 ? -4.309 20.297 14.898 1 97.88 85 GLU B CA 1
ATOM 2178 C C . GLU B 1 85 ? -5.043 21.438 14.188 1 97.88 85 GLU B C 1
ATOM 2180 O O . GLU B 1 85 ? -4.547 21.969 13.195 1 97.88 85 GLU B O 1
ATOM 2185 N N . TRP B 1 86 ? -6.219 21.781 14.742 1 97.5 86 TRP B N 1
ATOM 2186 C CA . TRP B 1 86 ? -6.934 22.922 14.188 1 97.5 86 TRP B CA 1
ATOM 2187 C C . TRP B 1 86 ? -6.156 24.219 14.406 1 97.5 86 TRP B C 1
ATOM 2189 O O . TRP B 1 86 ? -5.613 24.453 15.492 1 97.5 86 TRP B O 1
ATOM 2199 N N . THR B 1 87 ? -6.043 25.031 13.383 1 94.81 87 THR B N 1
ATOM 2200 C CA . THR B 1 87 ? -5.305 26.281 13.492 1 94.81 87 THR B CA 1
ATOM 2201 C C . THR B 1 87 ? -6.125 27.344 14.227 1 94.81 87 THR B C 1
ATOM 2203 O O . THR B 1 87 ? -5.57 28.297 14.766 1 94.81 87 THR B O 1
ATOM 2206 N N . GLU B 1 88 ? -7.398 27.234 14.133 1 86.38 88 GLU B N 1
ATOM 2207 C CA . GLU B 1 88 ? -8.312 28.172 14.781 1 86.38 88 GLU B CA 1
ATOM 2208 C C . GLU B 1 88 ? -8.984 27.547 15.992 1 86.38 88 GLU B C 1
ATOM 2210 O O . GLU B 1 88 ? -9.188 26.328 16.031 1 86.38 88 GLU B O 1
ATOM 2215 N N . LYS B 1 89 ? -9.203 28.391 17.031 1 77.62 89 LYS B N 1
ATOM 2216 C CA . LYS B 1 89 ? -9.852 27.922 18.25 1 77.62 89 LYS B CA 1
ATOM 2217 C C . LYS B 1 89 ? -11.375 27.984 18.109 1 77.62 89 LYS B C 1
ATOM 2219 O O . LYS B 1 89 ? -12.086 27.172 18.703 1 77.62 89 LYS B O 1
ATOM 2224 N N . ARG B 1 90 ? -11.797 28.969 17.375 1 78.12 90 ARG B N 1
ATOM 2225 C CA . ARG B 1 90 ? -13.242 29.156 17.344 1 78.12 90 ARG B CA 1
ATOM 2226 C C . ARG B 1 90 ? -13.852 28.469 16.109 1 78.12 90 ARG B C 1
ATOM 2228 O O . ARG B 1 90 ? -13.188 28.328 15.086 1 78.12 90 ARG B O 1
ATOM 2235 N N . ASN B 1 91 ? -15.125 28.109 16.172 1 73 91 ASN B N 1
ATOM 2236 C CA . ASN B 1 91 ? -15.891 27.469 15.102 1 73 91 ASN B CA 1
ATOM 2237 C C . ASN B 1 91 ? -16.391 28.5 14.086 1 73 91 ASN B C 1
ATOM 2239 O O . ASN B 1 91 ? -16.625 29.656 14.43 1 73 91 ASN B O 1
ATOM 2243 N N . PRO B 1 92 ? -16.391 28.078 12.672 1 76.88 92 PRO B N 1
ATOM 2244 C CA . PRO B 1 92 ? -16.047 26.766 12.102 1 76.88 92 PRO B CA 1
ATOM 2245 C C . PRO B 1 92 ? -14.539 26.609 11.891 1 76.88 92 PRO B C 1
ATOM 2247 O O . PRO B 1 92 ? -13.859 27.547 11.484 1 76.88 92 PRO B O 1
ATOM 2250 N N . LYS B 1 93 ? -14.094 25.469 12.312 1 89.88 93 LYS B N 1
ATOM 2251 C CA . LYS B 1 93 ? -12.695 25.109 12.07 1 89.88 93 LYS B CA 1
ATOM 2252 C C . LYS B 1 93 ? -12.516 24.531 10.68 1 89.88 93 LYS B C 1
ATOM 2254 O O . LYS B 1 93 ? -12.992 23.422 10.391 1 89.88 93 LYS B O 1
ATOM 2259 N N . ASP B 1 94 ? -11.828 25.344 9.812 1 94.88 94 ASP B N 1
ATOM 2260 C CA . ASP B 1 94 ? -11.75 24.922 8.422 1 94.88 94 ASP B CA 1
ATOM 2261 C C . ASP B 1 94 ? -10.297 24.719 7.984 1 94.88 94 ASP B C 1
ATOM 2263 O O . ASP B 1 94 ? -10.039 24.281 6.863 1 94.88 94 ASP B O 1
ATOM 2267 N N . VAL B 1 95 ? -9.391 25.125 8.875 1 96.75 95 VAL B N 1
ATOM 2268 C CA . VAL B 1 95 ? -7.984 24.953 8.547 1 96.75 95 VAL B CA 1
ATOM 2269 C C . VAL B 1 95 ? -7.297 24.125 9.633 1 96.75 95 VAL B C 1
ATOM 2271 O O . VAL B 1 95 ? -7.543 24.328 10.828 1 96.75 95 VAL B O 1
ATOM 2274 N N . PHE B 1 96 ? -6.535 23.188 9.188 1 98.06 96 PHE B N 1
ATOM 2275 C CA . PHE B 1 96 ? -5.82 22.375 10.164 1 98.06 96 PHE B CA 1
ATOM 2276 C C . PHE B 1 96 ? -4.41 22.062 9.68 1 98.06 96 PHE B C 1
ATOM 2278 O O . PHE B 1 96 ? -4.152 22.031 8.477 1 98.06 96 PHE B O 1
ATOM 2285 N N . TRP B 1 97 ? -3.451 21.953 10.648 1 98.25 97 TRP B N 1
ATOM 2286 C CA . TRP B 1 97 ? -2.119 21.422 10.367 1 98.25 97 TRP B CA 1
ATOM 2287 C C . TRP B 1 97 ? -2.131 19.891 10.344 1 98.25 97 TRP B C 1
ATOM 2289 O O . TRP B 1 97 ? -2.834 19.266 11.133 1 98.25 97 TRP B O 1
ATOM 2299 N N . VAL B 1 98 ? -1.437 19.328 9.461 1 98.62 98 VAL B N 1
ATOM 2300 C CA . VAL B 1 98 ? -1.282 17.891 9.375 1 98.62 98 VAL B CA 1
ATOM 2301 C C . VAL B 1 98 ? 0.14 17.484 9.766 1 98.62 98 VAL B C 1
ATOM 2303 O O . VAL B 1 98 ? 1.11 18 9.203 1 98.62 98 VAL B O 1
ATOM 2306 N N . TYR B 1 99 ? 0.251 16.594 10.727 1 98.5 99 TYR B N 1
ATOM 2307 C CA . TYR B 1 99 ? 1.552 16.25 11.281 1 98.5 99 TYR B CA 1
ATOM 2308 C C . TYR B 1 99 ? 2.084 14.961 10.648 1 98.5 99 TYR B C 1
ATOM 2310 O O . TYR B 1 99 ? 2.316 13.969 11.344 1 98.5 99 TYR B O 1
ATOM 2318 N N . TRP B 1 100 ? 2.303 15.047 9.32 1 98.31 100 TRP B N 1
ATOM 2319 C CA . TRP B 1 100 ? 3.01 13.938 8.68 1 98.31 100 TRP B CA 1
ATOM 2320 C C . TRP B 1 100 ? 4.461 13.883 9.141 1 98.31 100 TRP B C 1
ATOM 2322 O O . TRP B 1 100 ? 5.137 12.867 8.961 1 98.31 100 TRP B O 1
ATOM 2332 N N . ARG B 1 101 ? 4.895 14.961 9.781 1 98 101 ARG B N 1
ATOM 2333 C CA . ARG B 1 101 ? 6.082 15.062 10.625 1 98 101 ARG B CA 1
ATOM 2334 C C . ARG B 1 101 ? 5.77 15.805 11.922 1 98 101 ARG B C 1
ATOM 2336 O O . ARG B 1 101 ? 5.074 16.812 11.906 1 98 101 ARG B O 1
ATOM 2343 N N . SER B 1 102 ? 6.262 15.305 12.969 1 97.69 102 SER B N 1
ATOM 2344 C CA . SER B 1 102 ? 5.973 15.945 14.25 1 97.69 102 SER B CA 1
ATOM 2345 C C . SER B 1 102 ? 6.758 17.234 14.414 1 97.69 102 SER B C 1
ATOM 2347 O O . SER B 1 102 ? 7.762 17.453 13.734 1 97.69 102 SER B O 1
ATOM 2349 N N . ILE B 1 103 ? 6.301 17.984 15.398 1 98 103 ILE B N 1
ATOM 2350 C CA . ILE B 1 103 ? 6.984 19.234 15.734 1 98 103 ILE B CA 1
ATOM 2351 C C . ILE B 1 103 ? 8.422 18.938 16.156 1 98 103 ILE B C 1
ATOM 2353 O O . ILE B 1 103 ? 9.352 19.625 15.727 1 98 103 ILE B O 1
ATOM 2357 N N . SER B 1 104 ? 8.586 17.922 16.891 1 98 104 SER B N 1
ATOM 2358 C CA . SER B 1 104 ? 9.914 17.531 17.375 1 98 104 SER B CA 1
ATOM 2359 C C . SER B 1 104 ? 10.812 17.094 16.219 1 98 104 SER B C 1
ATOM 2361 O O . SER B 1 104 ? 11.992 17.453 16.172 1 98 104 SER B O 1
ATOM 2363 N N . GLU B 1 105 ? 10.289 16.391 15.305 1 98.44 105 GLU B N 1
ATOM 2364 C CA . GLU B 1 105 ? 11.07 15.938 14.156 1 98.44 105 GLU B CA 1
ATOM 2365 C C . GLU B 1 105 ? 11.516 17.125 13.297 1 98.44 105 GLU B C 1
ATOM 2367 O O . GLU B 1 105 ? 12.672 17.188 12.883 1 98.44 105 GLU B O 1
ATOM 2372 N N . TRP B 1 106 ? 10.602 18.016 13.047 1 98.44 106 TRP B N 1
ATOM 2373 C CA . TRP B 1 106 ? 10.961 19.234 12.336 1 98.44 106 TRP B CA 1
ATOM 2374 C C . TRP B 1 106 ? 12.078 19.969 13.047 1 98.44 106 TRP B C 1
ATOM 2376 O O . TRP B 1 106 ? 13.031 20.438 12.414 1 98.44 106 TRP B O 1
ATOM 2386 N N . GLY B 1 107 ? 11.914 20.062 14.344 1 98.38 107 GLY B N 1
ATOM 2387 C CA . GLY B 1 107 ? 12.93 20.734 15.141 1 98.38 107 GLY B CA 1
ATOM 2388 C C . GLY B 1 107 ? 14.305 20.094 15.023 1 98.38 107 GLY B C 1
ATOM 2389 O O . GLY B 1 107 ? 15.305 20.781 14.82 1 98.38 107 GLY B O 1
ATOM 2390 N N . ASN B 1 108 ? 14.305 18.812 15.125 1 98.12 108 ASN B N 1
ATOM 2391 C CA . ASN B 1 108 ? 15.555 18.078 15.023 1 98.12 108 ASN B CA 1
ATOM 2392 C C . ASN B 1 108 ? 16.219 18.266 13.656 1 98.12 108 ASN B C 1
ATOM 2394 O O . ASN B 1 108 ? 17.438 18.391 13.562 1 98.12 108 ASN B O 1
ATOM 2398 N N . MET B 1 109 ? 15.484 18.344 12.672 1 98.25 109 MET B N 1
ATOM 2399 C CA . MET B 1 109 ? 16 18.578 11.32 1 98.25 109 MET B CA 1
ATOM 2400 C C . MET B 1 109 ? 16.625 19.953 11.203 1 98.25 109 MET B C 1
ATOM 2402 O O . MET B 1 109 ? 17.719 20.094 10.625 1 98.25 109 MET B O 1
ATOM 2406 N N . ILE B 1 110 ? 15.969 20.875 11.773 1 98.19 110 ILE B N 1
ATOM 2407 C CA . ILE B 1 110 ? 16.469 22.234 11.727 1 98.19 110 ILE B CA 1
ATOM 2408 C C . ILE B 1 110 ? 17.781 22.344 12.5 1 98.19 110 ILE B C 1
ATOM 2410 O O . ILE B 1 110 ? 18.75 22.922 12.023 1 98.19 110 ILE B O 1
ATOM 2414 N N . LEU B 1 111 ? 17.797 21.719 13.641 1 97.38 111 LEU B N 1
ATOM 2415 C CA . LEU B 1 111 ? 19 21.734 14.461 1 97.38 111 LEU B CA 1
ATOM 2416 C C . LEU B 1 111 ? 20.172 21.094 13.742 1 97.38 111 LEU B C 1
ATOM 2418 O O . LEU B 1 111 ? 21.281 21.609 13.758 1 97.38 111 LEU B O 1
ATOM 2422 N N . LYS B 1 112 ? 19.875 20 13.133 1 97.81 112 LYS B N 1
ATOM 2423 C CA . LYS B 1 112 ? 20.922 19.297 12.391 1 97.81 112 LYS B CA 1
ATOM 2424 C C . LYS B 1 112 ? 21.453 20.156 11.242 1 97.81 112 LYS B C 1
ATOM 2426 O O . LYS B 1 112 ? 22.656 20.234 11.023 1 97.81 112 LYS B O 1
ATOM 2431 N N . TRP B 1 113 ? 20.562 20.766 10.578 1 97.94 113 TRP B N 1
ATOM 2432 C CA . TRP B 1 113 ? 20.938 21.625 9.461 1 97.94 113 TRP B CA 1
ATOM 2433 C C . TRP B 1 113 ? 21.797 22.797 9.945 1 97.94 113 TRP B C 1
ATOM 2435 O O . TRP B 1 113 ? 22.844 23.094 9.359 1 97.94 113 TRP B O 1
ATOM 2445 N N . LEU B 1 114 ? 21.406 23.406 11.023 1 97.19 114 LEU B N 1
ATOM 2446 C CA . LEU B 1 114 ? 22.172 24.516 11.594 1 97.19 114 LEU B CA 1
ATOM 2447 C C . LEU B 1 114 ? 23.578 24.062 11.969 1 97.19 114 LEU B C 1
ATOM 2449 O O . LEU B 1 114 ? 24.547 24.781 11.695 1 97.19 114 LEU B O 1
ATOM 2453 N N . SER B 1 115 ? 23.625 22.922 12.547 1 96.31 115 SER B N 1
ATOM 2454 C CA . SER B 1 115 ? 24.906 22.359 12.945 1 96.31 115 SER B CA 1
ATOM 245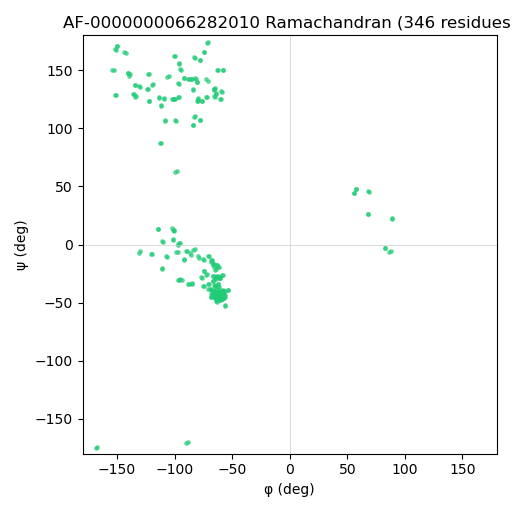5 C C . SER B 1 115 ? 25.781 22.062 11.727 1 96.31 115 SER B C 1
ATOM 2457 O O . SER B 1 115 ? 26.969 22.422 11.703 1 96.31 115 SER B O 1
ATOM 2459 N N . ASP B 1 116 ? 25.188 21.5 10.734 1 96.94 116 ASP B N 1
ATOM 2460 C CA . ASP B 1 116 ? 25.906 21.141 9.516 1 96.94 116 ASP B CA 1
ATOM 2461 C C . ASP B 1 116 ? 26.438 22.391 8.812 1 96.94 116 ASP B C 1
ATOM 2463 O O . ASP B 1 116 ? 27.5 22.359 8.188 1 96.94 116 ASP B O 1
ATOM 2467 N N . MET B 1 117 ? 25.766 23.453 8.961 1 95.69 117 MET B N 1
ATOM 2468 C CA . MET B 1 117 ? 26.125 24.703 8.297 1 95.69 117 MET B CA 1
ATOM 2469 C C . MET B 1 117 ? 27.078 25.531 9.156 1 95.69 117 MET B C 1
ATOM 2471 O O . MET B 1 117 ? 27.547 26.578 8.734 1 95.69 117 MET B O 1
ATOM 2475 N N . GLY B 1 118 ? 27.328 25.062 10.367 1 95.12 118 GLY B N 1
ATOM 2476 C CA . GLY B 1 118 ? 28.203 25.812 11.266 1 95.12 118 GLY B CA 1
ATOM 2477 C C . GLY B 1 118 ? 27.594 27.109 11.742 1 95.12 118 GLY B C 1
ATOM 2478 O O . GLY B 1 118 ? 28.297 28.125 11.828 1 95.12 118 GLY B O 1
ATOM 2479 N N . ARG B 1 119 ? 26.344 27.109 12.156 1 93.75 119 ARG B N 1
ATOM 2480 C CA . ARG B 1 119 ? 25.641 28.359 12.469 1 93.75 119 ARG B CA 1
ATOM 2481 C C . ARG B 1 119 ? 25.578 28.578 13.977 1 93.75 119 ARG B C 1
ATOM 2483 O O . ARG B 1 119 ? 24.812 29.422 14.445 1 93.75 119 ARG B O 1
ATOM 2490 N N . GLU B 1 120 ? 26.359 27.844 14.656 1 92.69 120 GLU B N 1
ATOM 2491 C CA . GLU B 1 120 ? 26.344 28.031 16.109 1 92.69 120 GLU B CA 1
ATOM 2492 C C . GLU B 1 120 ? 26.719 29.469 16.484 1 92.69 120 GLU B C 1
ATOM 2494 O O . GLU B 1 120 ? 27.688 30.016 15.977 1 92.69 120 GLU B O 1
ATOM 2499 N N . GLY B 1 121 ? 25.906 30.016 17.344 1 93.94 121 GLY B N 1
ATOM 2500 C CA . GLY B 1 121 ? 26.188 31.359 17.828 1 93.94 121 GLY B CA 1
ATOM 2501 C C . GLY B 1 121 ? 25.703 32.438 16.891 1 93.94 121 GLY B C 1
ATOM 2502 O O . GLY B 1 121 ? 25.734 33.625 17.25 1 93.94 121 GLY B O 1
ATOM 2503 N N . SER B 1 122 ? 25.172 32.125 15.797 1 95.75 122 SER B N 1
ATOM 2504 C CA . SER B 1 122 ? 24.781 33.094 14.797 1 95.75 122 SER B CA 1
ATOM 2505 C C . SER B 1 122 ? 23.281 33.375 14.844 1 95.75 122 SER B C 1
ATOM 2507 O O . SER B 1 122 ? 22.531 32.656 15.492 1 95.75 122 SER B O 1
ATOM 2509 N N . ILE B 1 123 ? 22.969 34.5 14.219 1 95.75 123 ILE B N 1
ATOM 2510 C CA . ILE B 1 123 ? 21.562 34.844 14.078 1 95.75 123 ILE B CA 1
ATOM 2511 C C . ILE B 1 123 ? 21.062 34.406 12.703 1 95.75 123 ILE B C 1
ATOM 2513 O O . ILE B 1 123 ? 21.766 34.531 11.711 1 95.75 123 ILE B O 1
ATOM 2517 N N . CYS B 1 124 ? 19.891 33.875 12.703 1 96.19 124 CYS B N 1
ATOM 2518 C CA . CYS B 1 124 ? 19.234 33.406 11.477 1 96.19 124 CYS B CA 1
ATOM 2519 C C . CYS B 1 124 ? 17.781 33.875 11.43 1 96.19 124 CYS B C 1
ATOM 2521 O O . CYS B 1 124 ? 17.062 33.75 12.414 1 96.19 124 CYS B O 1
ATOM 2523 N N . THR B 1 125 ? 17.391 34.531 10.336 1 94.75 125 THR B N 1
ATOM 2524 C CA . THR B 1 125 ? 15.992 34.906 10.211 1 94.75 125 THR B CA 1
ATOM 2525 C C . THR B 1 125 ? 15.156 33.75 9.695 1 94.75 125 THR B C 1
ATOM 2527 O O . THR B 1 125 ? 15.703 32.812 9.117 1 94.75 125 THR B O 1
ATOM 2530 N N . PHE B 1 126 ? 13.828 33.844 9.922 1 95.62 126 PHE B N 1
ATOM 2531 C CA . PHE B 1 126 ? 12.922 32.844 9.398 1 95.62 126 PHE B CA 1
ATOM 2532 C C . PHE B 1 126 ? 13.062 32.719 7.883 1 95.62 126 PHE B C 1
ATOM 2534 O O . PHE B 1 126 ? 13.102 31.609 7.34 1 95.62 126 PHE B O 1
ATOM 2541 N N . TYR B 1 127 ? 13.211 33.844 7.262 1 94.56 127 TYR B N 1
ATOM 2542 C CA . TYR B 1 127 ? 13.336 33.938 5.812 1 94.56 127 TYR B CA 1
ATOM 2543 C C . TYR B 1 127 ? 14.609 33.25 5.332 1 94.56 127 TYR B C 1
ATOM 2545 O O . TYR B 1 127 ? 14.57 32.438 4.391 1 94.56 127 TYR B O 1
ATOM 2553 N N . GLU B 1 128 ? 15.695 33.531 5.977 1 95.62 128 GLU B N 1
ATOM 2554 C CA . GLU B 1 128 ? 16.984 32.906 5.621 1 95.62 128 GLU B CA 1
ATOM 2555 C C . GLU B 1 128 ? 16.938 31.391 5.766 1 95.62 128 GLU B C 1
ATOM 2557 O O . GLU B 1 128 ? 17.406 30.672 4.891 1 95.62 128 GLU B O 1
ATOM 2562 N N . LEU B 1 129 ? 16.391 30.984 6.84 1 97.38 129 LEU B N 1
ATOM 2563 C CA . LEU B 1 129 ? 16.266 29.547 7.086 1 97.38 129 LEU B CA 1
ATOM 2564 C C . LEU B 1 129 ? 15.516 28.875 5.949 1 97.38 129 LEU B C 1
ATOM 2566 O O . LEU B 1 129 ? 16.016 27.922 5.348 1 97.38 129 LEU B O 1
ATOM 2570 N N . GLN B 1 130 ? 14.352 29.328 5.57 1 96.94 130 GLN B N 1
ATOM 2571 C CA . GLN B 1 130 ? 13.492 28.672 4.59 1 96.94 130 GLN B CA 1
ATOM 2572 C C . GLN B 1 130 ? 14.031 28.859 3.176 1 96.94 130 GLN B C 1
ATOM 2574 O O . GLN B 1 130 ? 13.812 28 2.309 1 96.94 130 GLN B O 1
ATOM 2579 N N . GLU B 1 131 ? 14.836 29.875 2.953 1 96.62 131 GLU B N 1
ATOM 2580 C CA . GLU B 1 131 ? 15.477 30.078 1.656 1 96.62 131 GLU B CA 1
ATOM 2581 C C . GLU B 1 131 ? 16.625 29.094 1.442 1 96.62 131 GLU B C 1
ATOM 2583 O O . GLU B 1 131 ? 16.844 28.625 0.327 1 96.62 131 GLU B O 1
ATOM 2588 N N . GLN B 1 132 ? 17.297 28.797 2.496 1 96.88 132 GLN B N 1
ATOM 2589 C CA . GLN B 1 132 ? 18.516 28 2.375 1 96.88 132 GLN B CA 1
ATOM 2590 C C . GLN B 1 132 ? 18.234 26.531 2.652 1 96.88 132 GLN B C 1
ATOM 2592 O O . GLN B 1 132 ? 18.922 25.641 2.139 1 96.88 132 GLN B O 1
ATOM 2597 N N . TYR B 1 133 ? 17.25 26.266 3.5 1 97.38 133 TYR B N 1
ATOM 2598 C CA . TYR B 1 133 ? 16.891 24.906 3.84 1 97.38 133 TYR B CA 1
ATOM 2599 C C . TYR B 1 133 ? 15.5 24.562 3.307 1 97.38 133 TYR B C 1
ATOM 2601 O O . TYR B 1 133 ? 14.523 24.547 4.062 1 97.38 133 TYR B O 1
ATOM 2609 N N . LYS B 1 134 ? 15.461 24.125 2.111 1 96.94 134 LYS B N 1
ATOM 2610 C CA . LYS B 1 134 ? 14.227 23.953 1.35 1 96.94 134 LYS B CA 1
ATOM 2611 C C . LYS B 1 134 ? 13.344 22.875 1.955 1 96.94 134 LYS B C 1
ATOM 2613 O O . LYS B 1 134 ? 12.133 22.844 1.714 1 96.94 134 LYS B O 1
ATOM 2618 N N . GLU B 1 135 ? 13.898 22.031 2.814 1 97 135 GLU B N 1
ATOM 2619 C CA . GLU B 1 135 ? 13.133 20.953 3.434 1 97 135 GLU B CA 1
ATOM 2620 C C . GLU B 1 135 ? 12.031 21.516 4.332 1 97 135 GLU B C 1
ATOM 2622 O O . GLU B 1 135 ? 11.023 20.844 4.578 1 97 135 GLU B O 1
ATOM 2627 N N . VAL B 1 136 ? 12.234 22.766 4.758 1 98 136 VAL B N 1
ATOM 2628 C CA . VAL B 1 136 ? 11.273 23.281 5.727 1 98 136 VAL B CA 1
ATOM 2629 C C . VAL B 1 136 ? 10.477 24.438 5.105 1 98 136 VAL B C 1
ATOM 2631 O O . VAL B 1 136 ? 9.797 25.172 5.812 1 98 136 VAL B O 1
ATOM 2634 N N . ASP B 1 137 ? 10.531 24.625 3.863 1 97.06 137 ASP B N 1
ATOM 2635 C CA . ASP B 1 137 ? 9.852 25.75 3.234 1 97.06 137 ASP B CA 1
ATOM 2636 C C . ASP B 1 137 ? 8.344 25.516 3.154 1 97.06 137 ASP B C 1
ATOM 2638 O O . ASP B 1 137 ? 7.574 26.438 2.881 1 97.06 137 ASP B O 1
ATOM 2642 N N . CYS B 1 138 ? 7.887 24.281 3.4 1 97.69 138 CYS B N 1
ATOM 2643 C CA . CYS B 1 138 ? 6.469 23.938 3.4 1 97.69 138 CYS B CA 1
ATOM 2644 C C . CYS B 1 138 ? 5.809 24.344 4.715 1 97.69 138 CYS B C 1
ATOM 2646 O O . CYS B 1 138 ? 4.586 24.312 4.836 1 97.69 138 CYS B O 1
ATOM 2648 N N . LEU B 1 139 ? 6.594 24.75 5.723 1 97.69 139 LEU B N 1
ATOM 2649 C CA . LEU B 1 139 ? 6.043 25.219 6.988 1 97.69 139 LEU B CA 1
ATOM 2650 C C . LEU B 1 139 ? 5.594 26.672 6.879 1 97.69 139 LEU B C 1
ATOM 2652 O O . LEU B 1 139 ? 6.379 27.547 6.504 1 97.69 139 LEU B O 1
ATOM 2656 N N . ASP B 1 140 ? 4.316 26.875 7.184 1 93.88 140 ASP B N 1
ATOM 2657 C CA . ASP B 1 140 ? 3.92 28.281 7.227 1 93.88 140 ASP B CA 1
ATOM 2658 C C . ASP B 1 140 ? 4.516 28.984 8.445 1 93.88 140 ASP B C 1
ATOM 2660 O O . ASP B 1 140 ? 5.137 28.344 9.297 1 93.88 140 ASP B O 1
ATOM 2664 N N . GLU B 1 141 ? 4.332 30.219 8.516 1 91.25 141 GLU B N 1
ATOM 2665 C CA . GLU B 1 141 ? 4.992 31.031 9.539 1 91.25 141 GLU B CA 1
ATOM 2666 C C . GLU B 1 141 ? 4.574 30.594 10.938 1 91.25 141 GLU B C 1
ATOM 2668 O O . GLU B 1 141 ? 5.41 30.5 11.844 1 91.25 141 GLU B O 1
ATOM 2673 N N . VAL B 1 142 ? 3.352 30.359 11.078 1 94 142 VAL B N 1
ATOM 2674 C CA . VAL B 1 142 ? 2.828 30.031 12.398 1 94 142 VAL B CA 1
ATOM 2675 C C . VAL B 1 142 ? 3.352 28.672 12.844 1 94 142 VAL B C 1
ATOM 2677 O O . VAL B 1 142 ? 3.812 28.516 13.977 1 94 142 VAL B O 1
ATOM 2680 N N . LEU B 1 143 ? 3.312 27.719 11.961 1 96.62 143 LEU B N 1
ATOM 2681 C CA . LEU B 1 143 ? 3.801 26.391 12.281 1 96.62 143 LEU B CA 1
ATOM 2682 C C . LEU B 1 143 ? 5.309 26.406 12.508 1 96.62 143 LEU B C 1
ATOM 2684 O O . LEU B 1 143 ? 5.809 25.734 13.414 1 96.62 143 LEU B O 1
ATOM 2688 N N . LEU B 1 144 ? 6.035 27.125 11.695 1 97.12 144 LEU B N 1
ATOM 2689 C CA . LEU B 1 144 ? 7.469 27.266 11.898 1 97.12 144 LEU B CA 1
ATOM 2690 C C . LEU B 1 144 ? 7.77 27.844 13.281 1 97.12 144 LEU B C 1
ATOM 2692 O O . LEU B 1 144 ? 8.648 27.344 13.984 1 97.12 144 LEU B O 1
ATOM 2696 N N . HIS B 1 145 ? 7.047 28.828 13.617 1 95.75 145 HIS B N 1
ATOM 2697 C CA . HIS B 1 145 ? 7.219 29.422 14.938 1 95.75 145 HIS B CA 1
ATOM 2698 C C . HIS B 1 145 ? 7.008 28.406 16.047 1 95.75 145 HIS B C 1
ATOM 2700 O O . HIS B 1 145 ? 7.758 28.375 17.016 1 95.75 145 HIS B O 1
ATOM 2706 N N . LYS B 1 146 ? 6.059 27.594 15.867 1 96.5 146 LYS B N 1
ATOM 2707 C CA . LYS B 1 146 ? 5.766 26.547 16.844 1 96.5 146 LYS B CA 1
ATOM 2708 C C . LYS B 1 146 ? 6.949 25.594 17 1 96.5 146 LYS B C 1
ATOM 2710 O O . LYS B 1 146 ? 7.301 25.219 18.109 1 96.5 146 LYS B O 1
ATOM 2715 N N . VAL B 1 147 ? 7.5 25.234 15.906 1 98.19 147 VAL B N 1
ATOM 2716 C CA . VAL B 1 147 ? 8.656 24.344 15.914 1 98.19 147 VAL B CA 1
ATOM 2717 C C . VAL B 1 147 ? 9.82 25.016 16.641 1 98.19 147 VAL B C 1
ATOM 2719 O O . VAL B 1 147 ? 10.461 24.406 17.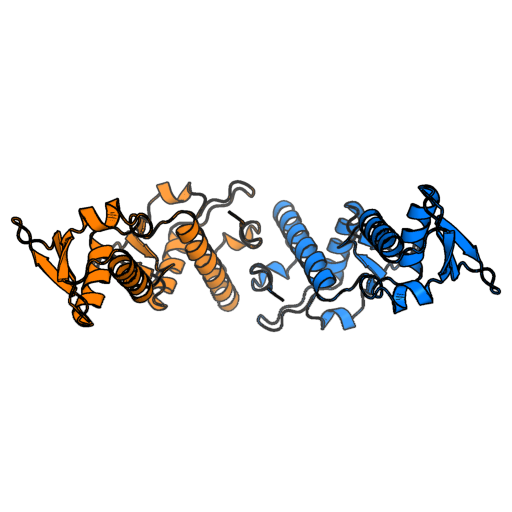5 1 98.19 147 VAL B O 1
ATOM 2722 N N . LEU B 1 148 ? 10.031 26.266 16.328 1 98.06 148 LEU B N 1
ATOM 2723 C CA . LEU B 1 148 ? 11.156 27.016 16.891 1 98.06 148 LEU B CA 1
ATOM 2724 C C . LEU B 1 148 ? 10.938 27.281 18.375 1 98.06 148 LEU B C 1
ATOM 2726 O O . LEU B 1 148 ? 11.898 27.312 19.156 1 98.06 148 LEU B O 1
ATOM 2730 N N . GLU B 1 149 ? 9.719 27.469 18.75 1 97.75 149 GLU B N 1
ATOM 2731 C CA . GLU B 1 149 ? 9.406 27.609 20.156 1 97.75 149 GLU B CA 1
ATOM 2732 C C . GLU B 1 149 ? 9.828 26.375 20.953 1 97.75 149 GLU B C 1
ATOM 2734 O O . GLU B 1 149 ? 10.328 26.484 22.078 1 97.75 149 GLU B O 1
ATOM 2739 N N . LEU B 1 150 ? 9.602 25.266 20.406 1 97.88 150 LEU B N 1
ATOM 2740 C CA . LEU B 1 150 ? 10.031 24.031 21.047 1 97.88 150 LEU B CA 1
ATOM 2741 C C . LEU B 1 150 ? 11.547 24 21.219 1 97.88 150 LEU B C 1
ATOM 2743 O O . LEU B 1 150 ? 12.047 23.625 22.281 1 97.88 150 LEU B O 1
ATOM 2747 N N . LEU B 1 151 ? 12.219 24.422 20.219 1 97.88 151 LEU B N 1
ATOM 2748 C CA .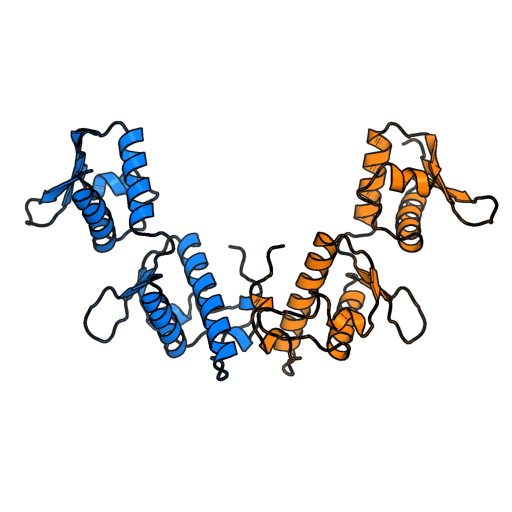 LEU B 1 151 ? 13.672 24.453 20.281 1 97.88 151 LEU B CA 1
ATOM 2749 C C . LEU B 1 151 ? 14.148 25.453 21.328 1 97.88 151 LEU B C 1
ATOM 2751 O O . LEU B 1 151 ? 15.156 25.219 22.016 1 97.88 151 LEU B O 1
ATOM 2755 N N . MET B 1 152 ? 13.406 26.516 21.438 1 98.19 152 MET B N 1
ATOM 2756 C CA . MET B 1 152 ? 13.734 27.5 22.469 1 98.19 152 MET B CA 1
ATOM 2757 C C . MET B 1 152 ? 13.531 26.938 23.859 1 98.19 152 MET B C 1
ATOM 2759 O O . MET B 1 152 ? 14.398 27.094 24.734 1 98.19 152 MET B O 1
ATOM 2763 N N . LYS B 1 153 ? 12.477 26.281 24.031 1 97.88 153 LYS B N 1
ATOM 2764 C CA . LYS B 1 153 ? 12.18 25.656 25.312 1 97.88 153 LYS B CA 1
ATOM 2765 C C . LYS B 1 153 ? 13.227 24.625 25.688 1 97.88 153 LYS B C 1
ATOM 2767 O O . LYS B 1 153 ? 13.555 24.438 26.859 1 97.88 153 LYS B O 1
ATOM 2772 N N . LYS B 1 154 ? 13.82 24.047 24.688 1 97.44 154 LYS B N 1
ATOM 2773 C CA . LYS B 1 154 ? 14.844 23.031 24.891 1 97.44 154 LYS B CA 1
ATOM 2774 C C . LYS B 1 154 ? 16.219 23.672 25.078 1 97.44 154 LYS B C 1
ATOM 2776 O O . LYS B 1 154 ? 17.203 22.969 25.328 1 97.44 154 LYS B O 1
ATOM 2781 N N . GLY B 1 155 ? 16.281 24.922 24.859 1 97.12 155 GLY B N 1
ATOM 2782 C CA . GLY B 1 155 ? 17.516 25.641 25.094 1 97.12 155 GLY B CA 1
ATOM 2783 C C . GLY B 1 155 ? 18.438 25.672 23.891 1 97.12 155 GLY B C 1
ATOM 2784 O O . GLY B 1 155 ? 19.625 25.953 24.031 1 97.12 155 GLY B O 1
ATOM 2785 N N . ASN B 1 156 ? 17.906 25.469 22.688 1 97.75 156 ASN B N 1
ATOM 2786 C CA . ASN B 1 156 ? 18.734 25.391 21.5 1 97.75 156 ASN B CA 1
ATOM 2787 C C . ASN B 1 156 ? 18.859 26.75 20.812 1 97.75 156 ASN B C 1
ATOM 2789 O O . ASN B 1 156 ? 19.859 27.031 20.141 1 97.75 156 ASN B O 1
ATOM 2793 N N . ILE B 1 157 ? 17.766 27.484 21 1 98.06 157 ILE B N 1
ATOM 2794 C CA . ILE B 1 157 ? 17.75 28.766 20.328 1 98.06 157 ILE B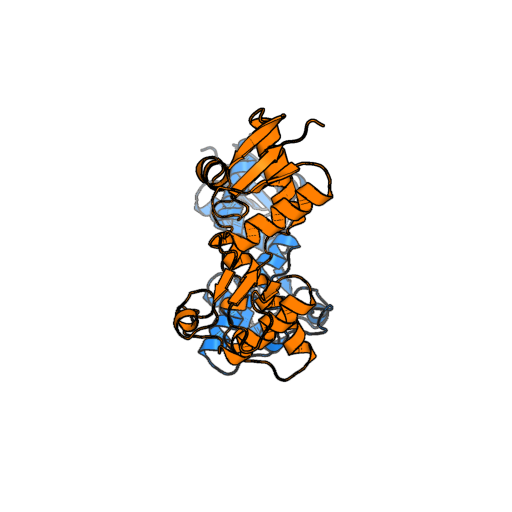 CA 1
ATOM 2795 C C . ILE B 1 157 ? 17.078 29.812 21.219 1 98.06 157 ILE B C 1
ATOM 2797 O O . ILE B 1 157 ? 16.5 29.469 22.25 1 98.06 157 ILE B O 1
ATOM 2801 N N . GLU B 1 158 ? 17.297 31.047 20.828 1 97.75 158 GLU B N 1
ATOM 2802 C CA . GLU B 1 158 ? 16.531 32.156 21.391 1 97.75 158 GLU B CA 1
ATOM 2803 C C . GLU B 1 158 ? 15.812 32.938 20.297 1 97.75 158 GLU B C 1
ATOM 2805 O O . GLU B 1 158 ? 16.453 33.438 19.359 1 97.75 158 GLU B O 1
ATOM 2810 N N . LEU B 1 159 ? 14.547 33.062 20.391 1 97.06 159 LEU B N 1
ATOM 2811 C CA . LEU B 1 159 ? 13.773 33.781 19.391 1 97.06 159 LEU B CA 1
ATOM 2812 C C . LEU B 1 159 ? 14.031 35.281 19.469 1 97.06 159 LEU B C 1
ATOM 2814 O O . LEU B 1 159 ? 14.18 35.844 20.562 1 97.06 159 LEU B O 1
ATOM 2818 N N . MET B 1 160 ? 14.094 35.844 18.297 1 95.19 160 MET B N 1
ATOM 2819 C CA . MET B 1 160 ? 14.375 37.281 18.203 1 95.19 160 MET B CA 1
ATOM 2820 C C . MET B 1 160 ? 13.227 38 17.531 1 95.19 160 MET B C 1
ATOM 2822 O O . MET B 1 160 ? 12.641 37.5 16.562 1 95.19 160 MET B O 1
ATOM 2826 N N . LYS B 1 161 ? 12.891 39.188 18.094 1 92.75 161 LYS B N 1
ATOM 2827 C CA . LYS B 1 161 ? 11.828 40 17.531 1 92.75 161 LYS B CA 1
ATOM 2828 C C . LYS B 1 161 ? 12.383 41 16.516 1 92.75 161 LYS B C 1
ATOM 2830 O O . LYS B 1 161 ? 13.477 41.531 16.703 1 92.75 161 LYS B O 1
ATOM 2835 N N . GLY B 1 162 ? 11.641 41.188 15.531 1 85.12 162 GLY B N 1
ATOM 2836 C CA . GLY B 1 162 ? 11.977 42.25 14.578 1 85.12 162 GLY B CA 1
ATOM 2837 C C . GLY B 1 162 ? 11.398 43.594 14.945 1 85.12 162 GLY B C 1
ATOM 2838 O O . GLY B 1 162 ? 10.953 43.781 16.078 1 85.12 162 GLY B O 1
ATOM 2839 N N . SER B 1 163 ? 11.539 44.531 13.938 1 86.62 163 SER B N 1
ATOM 2840 C CA . SER B 1 163 ? 11.094 45.906 14.125 1 86.62 163 SER B CA 1
ATOM 2841 C C . SER B 1 163 ? 9.586 45.969 14.375 1 86.62 163 SER B C 1
ATOM 2843 O O . SER B 1 163 ? 9.102 46.875 15.055 1 86.62 163 SER B O 1
ATOM 2845 N N . SER B 1 164 ? 8.836 45.031 13.883 1 87 164 SER B N 1
ATOM 2846 C CA . SER B 1 164 ? 7.379 45 13.977 1 87 164 SER B CA 1
ATOM 2847 C C . SER B 1 164 ? 6.93 44.406 15.312 1 87 164 SER B C 1
ATOM 2849 O O . SER B 1 164 ? 5.734 44.375 15.602 1 87 164 SER B O 1
ATOM 2851 N N . GLY B 1 165 ? 7.859 43.938 16.109 1 86.31 165 GLY B N 1
ATOM 2852 C CA . GLY B 1 165 ? 7.516 43.344 17.391 1 86.31 165 GLY B CA 1
ATOM 2853 C C . GLY B 1 165 ? 7.223 41.844 17.266 1 86.31 165 GLY B C 1
ATOM 2854 O O . GLY B 1 165 ? 7.031 41.156 18.281 1 86.31 165 GLY B O 1
ATOM 2855 N N . LYS B 1 166 ? 7.211 41.375 16.047 1 87.75 166 LYS B N 1
ATOM 2856 C CA . LYS B 1 166 ? 6.984 39.969 15.828 1 87.75 166 LYS B CA 1
ATOM 2857 C C . LYS B 1 166 ? 8.305 39.219 15.703 1 87.75 166 LYS B C 1
ATOM 2859 O O . LYS B 1 166 ? 9.312 39.781 15.273 1 87.75 166 LYS B O 1
ATOM 2864 N N . TYR B 1 167 ? 8.172 37.969 16.109 1 91 167 TYR B N 1
ATOM 2865 C CA . TYR B 1 167 ? 9.367 37.156 15.938 1 91 167 TYR B CA 1
ATOM 2866 C C . TYR B 1 167 ? 9.711 37 14.461 1 91 167 TYR B C 1
ATOM 2868 O O . TYR B 1 167 ? 8.836 36.719 13.641 1 91 167 TYR B O 1
ATOM 2876 N N . SER B 1 168 ? 10.961 37.25 14.109 1 92.5 168 SER B N 1
ATOM 2877 C CA . SER B 1 168 ? 11.367 37.219 12.703 1 92.5 168 SER B CA 1
ATOM 2878 C C . SER B 1 168 ? 12.641 36.375 12.531 1 92.5 168 SER B C 1
ATOM 2880 O O . SER B 1 168 ? 13.062 36.125 11.406 1 92.5 168 SER B O 1
ATOM 2882 N N . GLY B 1 169 ? 13.273 35.938 13.742 1 96.19 169 GLY B N 1
ATOM 2883 C CA . GLY B 1 169 ? 14.508 35.156 13.711 1 96.19 169 GLY B CA 1
ATOM 2884 C C . GLY B 1 169 ? 14.867 34.562 15.047 1 96.19 169 GLY B C 1
ATOM 2885 O O . GLY B 1 169 ? 14.031 34.5 15.953 1 96.19 169 GLY B O 1
ATOM 2886 N N . PHE B 1 170 ? 16.031 33.969 14.992 1 97.94 170 PHE B N 1
ATOM 2887 C CA . PHE B 1 170 ? 16.484 33.312 16.219 1 97.94 170 PHE B CA 1
ATOM 2888 C C . PHE B 1 170 ? 18.016 33.281 16.266 1 97.94 170 PHE B C 1
ATOM 2890 O O . PHE B 1 170 ? 18.672 33.375 15.234 1 97.94 170 PHE B O 1
ATOM 2897 N N . LYS B 1 171 ? 18.484 33.312 17.469 1 97.81 171 LYS B N 1
ATOM 2898 C CA . LYS B 1 171 ? 19.906 33.094 17.734 1 97.81 171 LYS B CA 1
ATOM 2899 C C . LYS B 1 171 ? 20.172 31.625 18.125 1 97.81 171 LYS B C 1
ATOM 2901 O O . LYS B 1 171 ? 19.453 31.047 18.953 1 97.81 171 LYS B O 1
ATOM 2906 N N . VAL B 1 172 ? 21.109 31.016 17.422 1 97.56 172 VAL B N 1
ATOM 2907 C CA . VAL B 1 172 ? 21.469 29.641 17.734 1 97.56 172 VAL B CA 1
ATOM 2908 C C . VAL B 1 172 ? 22.406 29.609 18.938 1 97.56 172 VAL B C 1
ATOM 2910 O O . VAL B 1 172 ? 23.438 30.312 18.953 1 97.56 172 VAL B O 1
ATOM 2913 N N . LEU B 1 173 ? 22 28.828 19.906 1 94.88 173 LEU B N 1
ATOM 2914 C CA . LEU B 1 173 ? 22.812 28.797 21.109 1 94.88 173 LEU B CA 1
ATOM 2915 C C . LEU B 1 173 ? 23.906 27.75 21 1 94.88 173 LEU B C 1
ATOM 2917 O O . LEU B 1 173 ? 23.766 26.75 20.297 1 94.88 173 LEU B O 1
ATOM 2921 N N . LYS B 1 174 ? 25.031 28.062 21.516 1 82.44 174 LYS B N 1
ATOM 2922 C CA . LYS B 1 174 ? 26.156 27.125 21.531 1 82.44 174 LYS B CA 1
ATOM 2923 C C . LYS B 1 174 ? 25.859 25.922 22.406 1 82.44 174 LYS B C 1
ATOM 2925 O O . LYS B 1 174 ? 25.25 26.047 23.469 1 82.44 174 LYS B O 1
ATOM 2930 N N . ALA B 1 175 ? 26.109 24.766 21.984 1 64.88 175 ALA B N 1
ATOM 2931 C CA . ALA B 1 175 ? 25.938 23.516 22.719 1 64.88 175 ALA B CA 1
ATOM 2932 C C . ALA B 1 175 ? 26.906 23.438 23.906 1 64.88 175 ALA B C 1
ATOM 2934 O O . ALA B 1 175 ? 28 24.016 23.859 1 64.88 175 ALA B O 1
#

Secondary structure (DSSP, 8-state):
----GGGG-GGGGS--SSHHHHHHHHHHHHHHHHHHHHHTT--EEE-SGGGGGSTTTEETTTTEE--HHHHHHHHHHHHHTTSEEES-SSSS--EEEE-SS-HHHHHHHHHHHHHHTT-TT-EEEHHHHHHH-GGGTTS-HHHHHHHHHHHHHTTSEEEEE-TTSSEEEEEEPP-/----GGGG-GGGGS--SSHHHHHHHHHHHHHHHHHHHHHTT--EEE-SGGGGGSTTTEETTTTEE--HHHHHHHHHHHHHTTSEEES-SSSS--EEEE-SS-HHHHHHHHHHHHHHTT-TT-EEEHHHHHHH-GGGTTS-HHHHHHHHHHHHHTTSEEEEE-TTSSEEEEEEPP-

InterPro domains:
  IPR008570 ESCRT-II complex, Vps25 subunit [PF05871] (6-133)
  IPR008570 ESCRT-II complex, Vps25 subunit [PTHR13149] (2-172)
  IPR014041 ESCRT-II complex, Vps25 subunit, N-terminal winged helix [G3DSA:1.10.10.570] (1-100)
  IPR036388 Winged helix-like DNA-binding domain superfamily [G3DSA:1.10.10.10] (101-173)
  IPR036390 Winged helix DNA-binding domain superfamily [SSF46785] (2-106)
  IPR036390 Winged helix DNA-binding domain superfamily [SSF46785] (101-168)

Organism: Schizosaccharomyces pombe (strain 972 / ATCC 24843) (NCBI:txid284812)

pLDDT: mean 95.56, std 5.52, range [60.41, 98.75]

Nearest PDB structures (foldseek):
  1xb4-assembly2_C  TM=8.539E-01  e=1.173E-14  Saccharomyces cerevisiae
  3cuq-assembly1_C  TM=7.777E-01  e=1.950E-14  Homo sapiens
  2zme-assembly1_C  TM=9.293E-01  e=5.645E-09  Homo sapiens
  7jpr-assembly1_A  TM=4.499E-01  e=5.635E-01  Homo sapiens
  5hs5-assembly1_B  TM=5.901E-01  e=2.428E+00  Staphylococcus aureus subsp. aureus USA300

Radius of gyration: 28.67 Å; Cα contacts (8 Å, |Δi|>4): 453; chains: 2; bounding box: 52×91×53 Å